Protein AF-0000000085067063 (afdb_homodimer)

Nearest PDB structures (foldseek):
  5cpg-assembly1_B  TM=9.568E-01  e=1.162E-17  Pseudomonas aeruginosa
  1iq6-assembly1_A  TM=9.765E-01  e=2.725E-16  Aeromonas caviae
  3k67-assembly1_A  TM=9.211E-01  e=5.785E-14  Archaeoglobus fulgidus
  4ffu-assembly2_K  TM=8.802E-01  e=1.591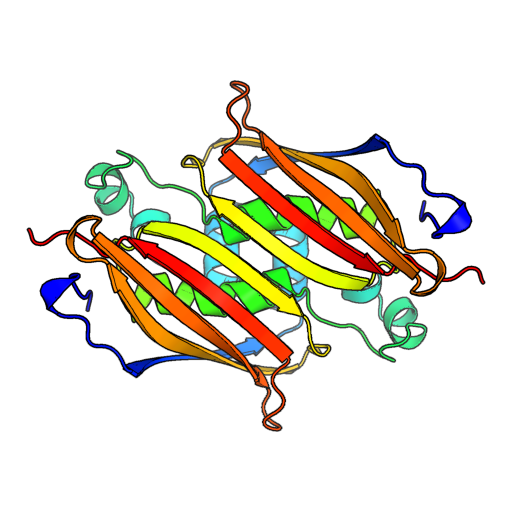E-13  Sinorhizobium meliloti 1021
  4ffu-assembly1_D  TM=8.336E-01  e=1.205E-12  Sinorhizobium meliloti 1021

Structure (mmCIF, N/CA/C/O backbone):
data_AF-0000000085067063-model_v1
#
loop_
_entity.id
_entity.type
_entity.pdbx_description
1 polymer 'MaoC domain protein dehydratase'
#
loop_
_atom_site.group_PDB
_atom_site.id
_atom_site.type_symbol
_atom_site.label_atom_id
_atom_site.label_alt_id
_atom_site.label_comp_id
_atom_site.label_asym_id
_atom_site.label_entity_id
_atom_site.label_seq_id
_atom_site.pdbx_PDB_ins_code
_atom_site.Cartn_x
_atom_site.Cartn_y
_atom_site.Cartn_z
_atom_site.occupancy
_atom_site.B_iso_or_equiv
_atom_site.auth_seq_id
_atom_site.auth_comp_id
_atom_site.auth_asym_id
_atom_site.auth_atom_id
_atom_site.pdbx_PDB_model_num
ATOM 1 N N . MET A 1 1 ? 5.445 -17.828 -14.367 1 82.06 1 MET A N 1
ATOM 2 C CA . MET A 1 1 ? 5.539 -19.062 -13.594 1 82.06 1 MET A CA 1
ATOM 3 C C . MET A 1 1 ? 5.07 -18.859 -12.164 1 82.06 1 MET A C 1
ATOM 5 O O . MET A 1 1 ? 5.277 -17.781 -11.594 1 82.06 1 MET A O 1
ATOM 9 N N . SER A 1 2 ? 4.277 -19.703 -11.633 1 93.56 2 SER A N 1
ATOM 10 C CA . SER A 1 2 ? 3.758 -19.641 -10.273 1 93.56 2 SER A CA 1
ATOM 11 C C . SER A 1 2 ? 4.238 -20.828 -9.445 1 93.56 2 SER A C 1
ATOM 13 O O . SER A 1 2 ? 4.516 -21.891 -9.984 1 93.56 2 SER A O 1
ATOM 15 N N . TYR A 1 3 ? 4.473 -20.609 -8.203 1 97.81 3 TYR A N 1
ATOM 16 C CA . TYR A 1 3 ? 4.941 -21.641 -7.293 1 97.81 3 TYR A CA 1
ATOM 17 C C . TYR A 1 3 ? 3.857 -22.016 -6.289 1 97.81 3 TYR A C 1
ATOM 19 O O . TYR A 1 3 ? 3.307 -21.141 -5.605 1 97.81 3 TYR A O 1
ATOM 27 N N . THR A 1 4 ? 3.555 -23.312 -6.211 1 97.69 4 THR A N 1
ATOM 28 C CA . THR A 1 4 ? 2.766 -23.812 -5.086 1 97.69 4 THR A CA 1
ATOM 29 C C . THR A 1 4 ? 3.617 -23.891 -3.824 1 97.69 4 THR A C 1
ATOM 31 O O . THR A 1 4 ? 4.844 -23.766 -3.887 1 97.69 4 THR A O 1
ATOM 34 N N . ILE A 1 5 ? 2.932 -24.141 -2.75 1 97.75 5 ILE A N 1
ATOM 35 C CA . ILE A 1 5 ? 3.654 -24.109 -1.483 1 97.75 5 ILE A CA 1
ATOM 36 C C . ILE A 1 5 ? 4.707 -25.203 -1.462 1 97.75 5 ILE A C 1
ATOM 38 O O . ILE A 1 5 ? 5.777 -25.047 -0.869 1 97.75 5 ILE A O 1
ATOM 42 N N . GLY A 1 6 ? 4.445 -26.281 -2.133 1 97.44 6 GLY A N 1
ATOM 43 C CA . GLY A 1 6 ? 5.387 -27.391 -2.178 1 97.44 6 GLY A CA 1
ATOM 44 C C . GLY A 1 6 ? 6.609 -27.109 -3.029 1 97.44 6 GLY A C 1
ATOM 45 O O . GLY A 1 6 ? 7.602 -27.828 -2.963 1 97.44 6 GLY A O 1
ATOM 46 N N . GLN A 1 7 ? 6.527 -26.047 -3.809 1 98.12 7 GLN A N 1
ATOM 47 C CA . GLN A 1 7 ? 7.609 -25.719 -4.73 1 98.12 7 GLN A CA 1
ATOM 48 C C . GLN A 1 7 ? 8.438 -24.547 -4.211 1 98.12 7 GLN A C 1
ATOM 50 O O . GLN A 1 7 ? 9.414 -24.141 -4.848 1 98.12 7 GLN A O 1
ATOM 55 N N . ILE A 1 8 ? 8.062 -23.984 -3.125 1 98.31 8 ILE A N 1
ATOM 56 C CA . ILE A 1 8 ? 8.719 -22.812 -2.551 1 98.31 8 ILE A CA 1
ATOM 57 C C . ILE A 1 8 ? 9.703 -23.25 -1.472 1 98.31 8 ILE A C 1
ATOM 59 O O . ILE A 1 8 ? 9.414 -24.141 -0.678 1 98.31 8 ILE A O 1
ATOM 63 N N . ASN A 1 9 ? 10.859 -22.625 -1.43 1 98.62 9 ASN A N 1
ATOM 64 C CA . ASN A 1 9 ? 11.898 -22.938 -0.453 1 98.62 9 ASN A CA 1
ATOM 65 C C . ASN A 1 9 ? 12.289 -21.703 0.364 1 98.62 9 ASN A C 1
ATOM 67 O O . ASN A 1 9 ? 12.328 -20.594 -0.16 1 98.62 9 ASN A O 1
ATOM 71 N N . ILE A 1 10 ? 12.633 -21.984 1.63 1 98.75 10 ILE A N 1
ATOM 72 C CA . ILE A 1 10 ? 13.148 -20.922 2.473 1 98.75 10 ILE A CA 1
ATOM 73 C C . ILE A 1 10 ? 14.391 -20.297 1.825 1 98.75 10 ILE A C 1
ATOM 75 O O . ILE A 1 10 ? 15.258 -21.016 1.323 1 98.75 10 ILE A O 1
ATOM 79 N N . GLY A 1 11 ? 14.477 -19 1.783 1 98.81 11 GLY A N 1
ATOM 80 C CA . GLY A 1 11 ? 15.625 -18.312 1.206 1 98.81 11 GLY A CA 1
ATOM 81 C C . GLY A 1 11 ? 15.445 -18 -0.266 1 98.81 11 GLY A C 1
ATOM 82 O O . GLY A 1 11 ? 16.188 -17.188 -0.823 1 98.81 11 GLY A O 1
ATOM 83 N N . GLN A 1 12 ? 14.5 -18.625 -0.917 1 98.81 12 GLN A N 1
ATOM 84 C CA . GLN A 1 12 ? 14.18 -18.297 -2.301 1 98.81 12 GLN A CA 1
ATOM 85 C C . GLN A 1 12 ? 13.82 -16.828 -2.445 1 98.81 12 GLN A C 1
ATOM 87 O O . GLN A 1 12 ? 13.156 -16.25 -1.577 1 98.81 12 GLN A O 1
ATOM 92 N N . GLN A 1 13 ? 14.305 -16.219 -3.541 1 98.81 13 GLN A N 1
ATOM 93 C CA . GLN A 1 13 ? 14.094 -14.773 -3.68 1 98.81 13 GLN A CA 1
ATOM 94 C C . GLN A 1 13 ? 13.688 -14.414 -5.105 1 98.81 13 GLN A C 1
ATOM 96 O O . GLN A 1 13 ? 13.914 -15.188 -6.035 1 98.81 13 GLN A O 1
ATOM 101 N N . ALA A 1 14 ? 13.047 -13.32 -5.301 1 98.81 14 ALA A N 1
ATOM 102 C CA . ALA A 1 14 ? 12.695 -12.688 -6.57 1 98.81 14 ALA A CA 1
ATOM 103 C C . ALA A 1 14 ? 12.68 -11.164 -6.434 1 98.81 14 ALA A C 1
ATOM 105 O O . ALA A 1 14 ? 12.641 -10.633 -5.324 1 98.81 14 ALA A O 1
ATOM 106 N N . SER A 1 15 ? 12.758 -10.508 -7.574 1 98.75 15 SER A N 1
ATOM 107 C CA . SER A 1 15 ? 12.781 -9.047 -7.516 1 98.75 15 SER A CA 1
ATOM 108 C C . SER A 1 15 ? 12.195 -8.438 -8.781 1 98.75 15 SER A C 1
ATOM 110 O O . SER A 1 15 ? 12.039 -9.125 -9.797 1 98.75 15 SER A O 1
ATOM 112 N N . PHE A 1 16 ? 11.859 -7.234 -8.711 1 98.62 16 PHE A N 1
ATOM 113 C CA . PHE A 1 16 ? 11.336 -6.375 -9.766 1 98.62 16 PHE A CA 1
ATOM 114 C C . PHE A 1 16 ? 11.859 -4.949 -9.609 1 98.62 16 PHE A C 1
ATOM 116 O O . PHE A 1 16 ? 11.938 -4.438 -8.492 1 98.62 16 PHE A O 1
ATOM 123 N N . GLU A 1 17 ? 12.281 -4.375 -10.734 1 98.56 17 GLU A N 1
ATOM 124 C CA . GLU A 1 17 ? 12.883 -3.047 -10.68 1 98.56 17 GLU A CA 1
ATOM 125 C C . GLU A 1 17 ? 12.172 -2.072 -11.602 1 98.56 17 GLU A C 1
ATOM 127 O O . GLU A 1 17 ? 11.797 -2.432 -12.727 1 98.56 17 GLU A O 1
ATOM 132 N N . LYS A 1 18 ? 12.055 -0.84 -11.125 1 98.56 18 LYS A N 1
ATOM 133 C CA . LYS A 1 18 ? 11.375 0.199 -11.891 1 98.56 18 LYS A CA 1
ATOM 134 C C . LYS A 1 18 ? 11.836 1.59 -11.461 1 98.56 18 LYS A C 1
ATOM 136 O O . LYS A 1 18 ? 12.094 1.823 -10.281 1 98.56 18 LYS A O 1
ATOM 141 N N . THR A 1 19 ? 11.969 2.492 -12.445 1 98.88 19 THR A N 1
ATOM 142 C CA . THR A 1 19 ? 12.172 3.9 -12.125 1 98.88 19 THR A CA 1
ATOM 143 C C . THR A 1 19 ? 10.844 4.594 -11.852 1 98.88 19 THR A C 1
ATOM 145 O O . THR A 1 19 ? 9.906 4.488 -12.648 1 98.88 19 THR A O 1
ATOM 148 N N . ILE A 1 20 ? 10.758 5.297 -10.727 1 98.88 20 ILE A N 1
ATOM 149 C CA . ILE A 1 20 ? 9.562 6.039 -10.352 1 98.88 20 ILE A CA 1
ATOM 150 C C . ILE A 1 20 ? 9.539 7.383 -11.086 1 98.88 20 ILE A C 1
ATOM 152 O O . ILE A 1 20 ? 10.422 8.219 -10.883 1 98.88 20 ILE A O 1
ATOM 156 N N . THR A 1 21 ? 8.5 7.562 -11.859 1 98.69 21 THR A N 1
ATOM 157 C CA . THR A 1 21 ? 8.438 8.773 -12.672 1 98.69 21 THR A CA 1
ATOM 158 C C . THR A 1 21 ? 7.367 9.727 -12.141 1 98.69 21 THR A C 1
ATOM 160 O O . THR A 1 21 ? 6.574 9.352 -11.273 1 98.69 21 THR A O 1
ATOM 163 N N . GLU A 1 22 ? 7.402 10.93 -12.734 1 98.19 22 GLU A N 1
ATOM 164 C CA . GLU A 1 22 ? 6.344 11.883 -12.422 1 98.19 22 GLU A CA 1
ATOM 165 C C . GLU A 1 22 ? 4.973 11.344 -12.82 1 98.19 22 GLU A C 1
ATOM 167 O O . GLU A 1 22 ? 3.979 11.586 -12.141 1 98.19 22 GLU A O 1
ATOM 172 N N . THR A 1 23 ? 4.953 10.664 -13.953 1 98.31 23 THR A N 1
ATOM 173 C CA . THR A 1 23 ? 3.707 10.07 -14.422 1 98.31 23 THR A CA 1
ATOM 174 C C . THR A 1 23 ? 3.164 9.078 -13.406 1 98.31 23 THR A C 1
ATOM 176 O O . THR A 1 23 ? 1.963 9.055 -13.125 1 98.31 23 THR A O 1
ATOM 179 N N . ASP A 1 24 ? 4.02 8.258 -12.812 1 98.62 24 ASP A N 1
ATOM 180 C CA . ASP A 1 24 ? 3.594 7.301 -11.797 1 98.62 24 ASP A CA 1
ATOM 181 C C . ASP A 1 24 ? 2.93 8.016 -10.617 1 98.62 24 ASP A C 1
ATOM 183 O O . ASP A 1 24 ? 1.879 7.582 -10.133 1 98.62 24 ASP A O 1
ATOM 187 N N . VAL A 1 25 ? 3.547 9.117 -10.156 1 98.62 25 VAL A N 1
ATOM 188 C CA . VAL A 1 25 ? 3.047 9.883 -9.016 1 98.62 25 VAL A CA 1
ATOM 189 C C . VAL A 1 25 ? 1.677 10.469 -9.352 1 98.62 25 VAL A C 1
ATOM 191 O O . VAL A 1 25 ? 0.735 10.352 -8.562 1 98.62 25 VAL A O 1
ATOM 194 N N . GLN A 1 26 ? 1.562 11.023 -10.523 1 98 26 GLN A N 1
ATOM 195 C CA . GLN A 1 26 ? 0.302 11.641 -10.93 1 98 26 GLN A CA 1
ATOM 196 C C . GLN A 1 26 ? -0.802 10.594 -11.07 1 98 26 GLN A C 1
ATOM 198 O O . GLN A 1 26 ? -1.935 10.82 -10.641 1 98 26 GLN A O 1
ATOM 203 N N . LEU A 1 27 ? -0.464 9.508 -11.719 1 98.31 27 LEU A N 1
ATOM 204 C CA . LEU A 1 27 ? -1.448 8.438 -11.883 1 98.31 27 LEU A CA 1
ATOM 205 C C . LEU A 1 27 ? -1.905 7.918 -10.523 1 98.31 27 LEU A C 1
ATOM 207 O O . LEU A 1 27 ? -3.094 7.656 -10.32 1 98.31 27 LEU A O 1
ATOM 211 N N . PHE A 1 28 ? -0.978 7.793 -9.555 1 98.56 28 PHE A N 1
ATOM 212 C CA . PHE A 1 28 ? -1.343 7.285 -8.242 1 98.56 28 PHE A CA 1
ATOM 213 C C . PHE A 1 28 ? -2.238 8.281 -7.508 1 98.56 28 PHE A C 1
ATOM 215 O O . PHE A 1 28 ? -3.139 7.879 -6.766 1 98.56 28 PHE A O 1
ATOM 222 N N . CYS A 1 29 ? -2 9.547 -7.723 1 97.88 29 CYS A N 1
ATOM 223 C CA . CYS A 1 29 ? -2.908 10.555 -7.184 1 97.88 29 CYS A CA 1
ATOM 224 C C . CYS A 1 29 ? -4.34 10.297 -7.637 1 97.88 29 CYS A C 1
ATOM 226 O O . CYS A 1 29 ? -5.273 10.359 -6.836 1 97.88 29 CYS A O 1
ATOM 228 N N . GLY A 1 30 ? -4.43 9.992 -8.898 1 96.69 30 GLY A N 1
ATOM 229 C CA . GLY A 1 30 ? -5.746 9.711 -9.445 1 96.69 30 GLY A CA 1
ATOM 230 C C . GLY A 1 30 ? -6.367 8.445 -8.875 1 96.69 30 GLY A C 1
ATOM 231 O O . GLY A 1 30 ? -7.566 8.414 -8.586 1 96.69 30 GLY A O 1
ATOM 232 N N . VAL A 1 31 ? -5.641 7.457 -8.68 1 97.56 31 VAL A N 1
ATOM 233 C CA . VAL A 1 31 ? -6.086 6.148 -8.219 1 97.56 31 VAL A CA 1
ATOM 234 C C . VAL A 1 31 ? -6.457 6.219 -6.734 1 97.56 31 VAL A C 1
ATOM 236 O O . VAL A 1 31 ? -7.492 5.691 -6.32 1 97.56 31 VAL A O 1
ATOM 239 N N . SER A 1 32 ? -5.703 6.906 -5.93 1 97.56 32 SER A N 1
ATOM 240 C CA . SER A 1 32 ? -5.805 6.824 -4.477 1 97.56 32 SER A CA 1
ATOM 241 C C . SER A 1 32 ? -6.578 8.008 -3.908 1 97.56 32 SER A C 1
ATOM 243 O O . SER A 1 32 ? -7.145 7.922 -2.816 1 97.56 32 SER A O 1
ATOM 245 N N . GLY A 1 33 ? -6.469 9.188 -4.625 1 96.81 33 GLY A N 1
ATOM 246 C CA . GLY A 1 33 ? -6.969 10.43 -4.066 1 96.81 33 GLY A CA 1
ATOM 247 C C . GLY A 1 33 ? -5.953 11.133 -3.184 1 96.81 33 GLY A C 1
ATOM 248 O O . GLY A 1 33 ? -6.234 12.203 -2.641 1 96.81 33 GLY A O 1
ATOM 249 N N . ASP A 1 34 ? -4.805 10.586 -2.975 1 97 34 ASP A N 1
ATOM 250 C CA . ASP A 1 34 ? -3.752 11.203 -2.178 1 97 34 ASP A CA 1
ATOM 251 C C . ASP A 1 34 ? -2.994 12.25 -2.99 1 97 34 ASP A C 1
ATOM 253 O O . ASP A 1 34 ? -2.02 11.93 -3.674 1 97 34 ASP A O 1
ATOM 257 N N . ILE A 1 35 ? -3.385 13.438 -2.836 1 97.12 35 ILE A N 1
ATOM 258 C CA . ILE A 1 35 ? -2.74 14.539 -3.547 1 97.12 35 ILE A CA 1
ATOM 259 C C . ILE A 1 35 ? -2 15.43 -2.555 1 97.12 35 ILE A C 1
ATOM 261 O O . ILE A 1 35 ? -2.006 16.656 -2.691 1 97.12 35 ILE A O 1
ATOM 265 N N . ASN A 1 36 ? -1.502 14.867 -1.459 1 96.06 36 ASN A N 1
ATOM 266 C CA . ASN A 1 36 ? -0.662 15.609 -0.525 1 96.06 36 ASN A CA 1
ATOM 267 C C . ASN A 1 36 ? 0.355 16.484 -1.257 1 96.06 36 ASN A C 1
ATOM 269 O O . ASN A 1 36 ? 1.092 15.992 -2.115 1 96.06 36 ASN A O 1
ATOM 273 N N . PRO A 1 37 ? 0.436 17.719 -0.972 1 95.88 37 PRO A N 1
ATOM 274 C CA . PRO A 1 37 ? 1.306 18.656 -1.697 1 95.88 37 PRO A CA 1
ATOM 275 C C . PRO A 1 37 ? 2.754 18.172 -1.767 1 95.88 37 PRO A C 1
ATOM 277 O O . PRO A 1 37 ? 3.459 18.469 -2.734 1 95.88 37 PRO A O 1
ATOM 280 N N . VAL A 1 38 ? 3.186 17.391 -0.853 1 95.38 38 VAL A N 1
ATOM 281 C CA . VAL A 1 38 ? 4.566 16.922 -0.836 1 95.38 38 VAL A CA 1
ATOM 282 C C . VAL A 1 38 ? 4.82 16.016 -2.033 1 95.38 38 VAL A C 1
ATOM 284 O O . VAL A 1 38 ? 5.965 15.82 -2.443 1 95.38 38 VAL A O 1
ATOM 287 N N . HIS A 1 39 ? 3.752 15.484 -2.605 1 97.81 39 HIS A N 1
ATOM 288 C CA . HIS A 1 39 ? 3.887 14.586 -3.752 1 97.81 39 HIS A CA 1
ATOM 289 C C . HIS A 1 39 ? 3.73 15.352 -5.062 1 97.81 39 HIS A C 1
ATOM 291 O O . HIS A 1 39 ? 4.246 14.922 -6.098 1 97.81 39 HIS A O 1
ATOM 297 N N . VAL A 1 40 ? 3.066 16.516 -5.066 1 97.25 40 VAL A N 1
ATOM 298 C CA . VAL A 1 40 ? 2.607 17 -6.363 1 97.25 40 VAL A CA 1
ATOM 299 C C . VAL A 1 40 ? 3.016 18.469 -6.547 1 97.25 40 VAL A C 1
ATOM 301 O O . VAL A 1 40 ? 3.004 18.984 -7.668 1 97.25 40 VAL A O 1
ATOM 304 N N . SER A 1 41 ? 3.338 19.172 -5.492 1 97.25 41 SER A N 1
ATOM 305 C CA . SER A 1 41 ? 3.699 20.594 -5.562 1 97.25 41 SER A CA 1
ATOM 306 C C . SER A 1 41 ? 5.211 20.781 -5.457 1 97.25 41 SER A C 1
ATOM 308 O O . SER A 1 41 ? 5.812 20.438 -4.438 1 97.25 41 SER A O 1
ATOM 310 N N . GLU A 1 42 ? 5.781 21.391 -6.488 1 97.06 42 GLU A N 1
ATOM 311 C CA . GLU A 1 42 ? 7.215 21.672 -6.457 1 97.06 42 GLU A CA 1
ATOM 312 C C . GLU A 1 42 ? 7.574 22.578 -5.281 1 97.06 42 GLU A C 1
ATOM 314 O O . GLU A 1 42 ? 8.57 22.344 -4.594 1 97.06 42 GLU A O 1
ATOM 319 N N . LEU A 1 43 ? 6.797 23.547 -5.094 1 97 43 LEU A N 1
ATOM 320 C CA . LEU A 1 43 ? 7.051 24.484 -4.012 1 97 43 LEU A CA 1
ATOM 321 C C . LEU A 1 43 ? 6.918 23.812 -2.652 1 97 43 LEU A C 1
ATOM 323 O O . LEU A 1 43 ? 7.789 23.969 -1.792 1 97 43 LEU A O 1
ATOM 327 N N . ALA A 1 44 ? 5.914 23.031 -2.447 1 95.25 44 ALA A N 1
ATOM 328 C CA . ALA A 1 44 ? 5.719 22.328 -1.182 1 95.25 44 ALA A CA 1
ATOM 329 C C . ALA A 1 44 ? 6.844 21.328 -0.934 1 95.25 44 ALA A C 1
ATOM 331 O O . ALA A 1 44 ? 7.316 21.188 0.196 1 95.25 44 ALA A O 1
ATOM 332 N N . GLY A 1 45 ? 7.203 20.656 -1.963 1 95.56 45 GLY A N 1
ATOM 333 C CA . GLY A 1 45 ? 8.328 19.734 -1.849 1 95.56 45 GLY A CA 1
ATOM 334 C C . GLY A 1 45 ? 9.602 20.406 -1.389 1 95.56 45 GLY A C 1
ATOM 335 O O . GLY A 1 45 ? 10.242 19.953 -0.434 1 95.56 45 GLY A O 1
ATOM 336 N N . LYS A 1 46 ? 9.875 21.484 -2.053 1 96.75 46 LYS A N 1
ATOM 337 C CA . LYS A 1 46 ? 11.094 22.219 -1.732 1 96.75 46 LYS A CA 1
ATOM 338 C C . LYS A 1 46 ? 11.078 22.703 -0.284 1 96.75 46 LYS A C 1
ATOM 340 O O . LYS A 1 46 ? 12.117 22.719 0.378 1 96.75 46 LYS A O 1
ATOM 345 N N . GLU A 1 47 ? 10 23 0.175 1 94.69 47 GLU A N 1
ATOM 346 C CA . GLU A 1 47 ? 9.867 23.562 1.513 1 94.69 47 GLU A CA 1
ATOM 347 C C . GLU A 1 47 ? 9.758 22.469 2.57 1 94.69 47 GLU A C 1
ATOM 349 O O . GLU A 1 47 ? 9.883 22.75 3.766 1 94.69 47 GLU A O 1
ATOM 354 N N . SER A 1 48 ? 9.531 21.297 2.098 1 93.69 48 SER A N 1
ATOM 355 C CA . SER A 1 48 ? 9.383 20.172 3.023 1 93.69 48 SER A CA 1
ATOM 356 C C . SER A 1 48 ? 10.734 19.734 3.572 1 93.69 48 SER A C 1
ATOM 358 O O . SER A 1 48 ? 11.781 20.188 3.111 1 93.69 48 SER A O 1
ATOM 360 N N . VAL A 1 49 ? 10.695 18.844 4.523 1 92.81 49 VAL A N 1
ATOM 361 C CA . VAL A 1 49 ? 11.898 18.281 5.133 1 92.81 49 VAL A CA 1
ATOM 362 C C . VAL A 1 49 ? 12.672 17.469 4.098 1 92.81 49 VAL A C 1
ATOM 364 O O . VAL A 1 49 ? 13.852 17.188 4.281 1 92.81 49 VAL A O 1
ATOM 367 N N . PHE A 1 50 ? 12.078 17.141 2.99 1 96.25 50 PHE A N 1
ATOM 368 C CA . PHE A 1 50 ? 12.711 16.297 1.982 1 96.25 50 PHE A CA 1
ATOM 369 C C . PHE A 1 50 ? 13.461 17.141 0.96 1 96.25 50 PHE A C 1
ATOM 371 O O . PHE A 1 50 ? 14.297 16.609 0.212 1 96.25 50 PHE A O 1
ATOM 378 N N . GLY A 1 51 ? 13.094 18.391 0.822 1 97.56 51 GLY A N 1
ATOM 379 C CA . GLY A 1 51 ? 13.789 19.312 -0.067 1 97.56 51 GLY A CA 1
ATOM 380 C C . GLY A 1 51 ? 13.383 19.156 -1.52 1 97.56 51 GLY A C 1
ATOM 381 O O . GLY A 1 51 ? 13.938 19.812 -2.4 1 97.56 51 GLY A O 1
ATOM 382 N N . ALA A 1 52 ? 12.5 18.25 -1.827 1 97.81 52 ALA A N 1
ATOM 383 C CA . ALA A 1 52 ? 11.938 18 -3.15 1 97.81 52 ALA A CA 1
ATOM 384 C C . ALA A 1 52 ? 10.688 17.125 -3.057 1 97.81 52 ALA A C 1
ATOM 386 O O . ALA A 1 52 ? 10.375 16.594 -1.989 1 97.81 52 ALA A O 1
ATOM 387 N N . ARG A 1 53 ? 9.93 17.062 -4.168 1 97.81 53 ARG A N 1
ATOM 388 C CA . ARG A 1 53 ? 8.789 16.172 -4.199 1 97.81 53 ARG A CA 1
ATOM 389 C C . ARG A 1 53 ? 9.227 14.719 -3.992 1 97.81 53 ARG A C 1
ATOM 391 O O . ARG A 1 53 ? 10.266 14.297 -4.508 1 97.81 53 ARG A O 1
ATOM 398 N N . VAL A 1 54 ? 8.383 14 -3.279 1 98.44 54 VAL A N 1
ATOM 399 C CA . VAL A 1 54 ? 8.672 12.586 -3.023 1 98.44 54 VAL A CA 1
ATOM 400 C C . VAL A 1 54 ? 7.504 11.727 -3.496 1 98.44 54 VAL A C 1
ATOM 402 O O . VAL A 1 54 ? 6.371 12.203 -3.586 1 98.44 54 VAL A O 1
ATOM 405 N N . ALA A 1 55 ? 7.801 10.516 -3.873 1 98.69 55 ALA A N 1
ATOM 406 C CA . ALA A 1 55 ? 6.777 9.555 -4.273 1 98.69 55 ALA A CA 1
ATOM 407 C C . ALA A 1 55 ? 6.02 9.023 -3.061 1 98.69 55 ALA A C 1
ATOM 409 O O . ALA A 1 55 ? 6.551 9.008 -1.947 1 98.69 55 ALA A O 1
ATOM 410 N N . HIS A 1 56 ? 4.805 8.625 -3.326 1 98.56 56 HIS A N 1
ATOM 411 C CA . HIS A 1 56 ? 4.02 7.992 -2.271 1 98.56 56 HIS A CA 1
ATOM 412 C C . HIS A 1 56 ? 4.648 6.676 -1.829 1 98.56 56 HIS A C 1
ATOM 414 O O . HIS A 1 56 ? 4.996 5.836 -2.664 1 98.56 56 HIS A O 1
ATOM 420 N N . GLY A 1 57 ? 4.684 6.434 -0.482 1 98.44 57 GLY A N 1
ATOM 421 C CA . GLY A 1 57 ? 5.152 5.152 0.024 1 98.44 57 GLY A CA 1
ATOM 422 C C . GLY A 1 57 ? 4.324 3.979 -0.46 1 98.44 57 GLY A C 1
ATOM 423 O O . GLY A 1 57 ? 4.871 2.938 -0.83 1 98.44 57 GLY A O 1
ATOM 424 N N . ILE A 1 58 ? 3.035 4.098 -0.46 1 98.69 58 ILE A N 1
ATOM 425 C CA . ILE A 1 58 ? 2.125 3.033 -0.869 1 98.69 58 ILE A CA 1
ATOM 426 C C . ILE A 1 58 ? 2.295 2.754 -2.361 1 98.69 58 ILE A C 1
ATOM 428 O O . ILE A 1 58 ? 2.256 1.599 -2.791 1 98.69 58 ILE A O 1
ATOM 432 N N . LEU A 1 59 ? 2.49 3.846 -3.193 1 98.44 59 LEU A N 1
ATOM 433 C CA . LEU A 1 59 ? 2.834 3.66 -4.598 1 98.44 59 LEU A CA 1
ATOM 434 C C . LEU A 1 59 ? 4.051 2.754 -4.746 1 98.44 59 LEU A C 1
ATOM 436 O O . LEU A 1 59 ? 3.998 1.751 -5.465 1 98.44 59 LEU A O 1
ATOM 440 N N . VAL A 1 60 ? 5.129 3.066 -4.051 1 98.81 60 VAL A N 1
ATOM 441 C CA . VAL A 1 60 ? 6.383 2.324 -4.137 1 98.81 60 VAL A CA 1
ATOM 442 C C . VAL A 1 60 ? 6.172 0.896 -3.637 1 98.81 60 VAL A C 1
ATOM 444 O O . VAL A 1 60 ? 6.723 -0.053 -4.203 1 98.81 60 VAL A O 1
ATOM 447 N N . SER A 1 61 ? 5.359 0.73 -2.611 1 98.69 61 SER A N 1
ATOM 448 C CA . SER A 1 61 ? 5.062 -0.595 -2.076 1 98.69 61 SER A CA 1
ATOM 449 C C . SER A 1 61 ? 4.332 -1.454 -3.102 1 98.69 61 SER A C 1
ATOM 451 O O . SER A 1 61 ? 4.344 -2.684 -3.012 1 98.69 61 SER A O 1
ATOM 453 N N . GLY A 1 62 ? 3.701 -0.841 -4.07 1 98.69 62 GLY A N 1
ATOM 454 C CA . GLY A 1 62 ? 3.064 -1.569 -5.156 1 98.69 62 GLY A CA 1
ATOM 455 C C . GLY A 1 62 ? 4.031 -2.439 -5.938 1 98.69 62 GLY A C 1
ATOM 456 O O . GLY A 1 62 ? 3.637 -3.461 -6.504 1 98.69 62 GLY A O 1
ATOM 457 N N . LEU A 1 63 ? 5.297 -2.059 -5.992 1 98.81 63 LEU A N 1
ATOM 458 C CA . LEU A 1 63 ? 6.297 -2.859 -6.688 1 98.81 63 LEU A CA 1
ATOM 459 C C . LEU A 1 63 ? 6.453 -4.227 -6.031 1 98.81 63 LEU A C 1
ATOM 461 O O . LEU A 1 63 ? 6.688 -5.227 -6.711 1 98.81 63 LEU A O 1
ATOM 465 N N . THR A 1 64 ? 6.352 -4.266 -4.734 1 98.75 64 THR A N 1
ATOM 466 C CA . THR A 1 64 ? 6.398 -5.527 -4.004 1 98.75 64 THR A CA 1
ATOM 467 C C . THR A 1 64 ? 5.223 -6.418 -4.391 1 98.75 64 THR A C 1
ATOM 469 O O . THR A 1 64 ? 5.395 -7.621 -4.609 1 98.75 64 THR A O 1
ATOM 472 N N . SER A 1 65 ? 4.047 -5.805 -4.461 1 97.94 65 SER A N 1
ATOM 473 C CA . SER A 1 65 ? 2.875 -6.57 -4.875 1 97.94 65 SER A CA 1
ATOM 474 C C . SER A 1 65 ? 3.086 -7.203 -6.246 1 97.94 65 SER A C 1
ATOM 476 O O . SER A 1 65 ? 2.613 -8.312 -6.504 1 97.94 65 SER A O 1
ATOM 478 N N . ALA A 1 66 ? 3.781 -6.5 -7.152 1 98.06 66 ALA A N 1
ATOM 479 C CA . ALA A 1 66 ? 4.098 -7.039 -8.477 1 98.06 66 ALA A CA 1
ATOM 480 C C . ALA A 1 66 ? 4.953 -8.297 -8.359 1 98.06 66 ALA A C 1
ATOM 482 O O . ALA A 1 66 ? 4.711 -9.289 -9.055 1 98.06 66 ALA A O 1
ATOM 483 N N . VAL A 1 67 ? 5.969 -8.258 -7.504 1 98.69 67 VAL A N 1
ATOM 484 C CA . VAL A 1 67 ? 6.836 -9.422 -7.332 1 98.69 67 VAL A CA 1
ATOM 485 C C . VAL A 1 67 ? 6.027 -10.602 -6.801 1 98.69 67 VAL A C 1
ATOM 487 O O . VAL A 1 67 ? 6.121 -11.711 -7.324 1 98.69 67 VAL A O 1
ATOM 490 N N . LEU A 1 68 ? 5.195 -10.352 -5.812 1 98.44 68 LEU A N 1
ATOM 491 C CA . LEU A 1 68 ? 4.398 -11.398 -5.188 1 98.44 68 LEU A CA 1
ATOM 492 C C . LEU A 1 68 ? 3.422 -12.008 -6.188 1 98.44 68 LEU A C 1
ATOM 494 O O . LEU A 1 68 ? 3.289 -13.234 -6.266 1 98.44 68 LEU A O 1
ATOM 498 N N . GLY A 1 69 ? 2.807 -11.164 -6.93 1 96.38 69 GLY A N 1
ATOM 499 C CA . GLY A 1 69 ? 1.738 -11.594 -7.816 1 96.38 69 GLY A CA 1
ATOM 500 C C . GLY A 1 69 ? 2.246 -12.172 -9.125 1 96.38 69 GLY A C 1
ATOM 501 O O . GLY A 1 69 ? 1.534 -12.914 -9.797 1 96.38 69 GLY A O 1
ATOM 502 N N . MET A 1 70 ? 3.553 -11.797 -9.461 1 96.75 70 MET A N 1
ATOM 503 C CA . MET A 1 70 ? 3.975 -12.156 -10.812 1 96.75 70 MET A CA 1
ATOM 504 C C . MET A 1 70 ? 5.188 -13.086 -10.773 1 96.75 70 MET A C 1
ATOM 506 O O . MET A 1 70 ? 5.484 -13.766 -11.758 1 96.75 70 MET A O 1
ATOM 510 N N . GLN A 1 71 ? 5.887 -13.156 -9.672 1 97.69 71 GLN A N 1
ATOM 511 C CA . GLN A 1 71 ? 7.16 -13.867 -9.703 1 97.69 71 GLN A CA 1
ATOM 512 C C . GLN A 1 71 ? 7.246 -14.898 -8.578 1 97.69 71 GLN A C 1
ATOM 514 O O . GLN A 1 71 ? 7.566 -16.062 -8.812 1 97.69 71 GLN A O 1
ATOM 519 N N . LEU A 1 72 ? 7.023 -14.484 -7.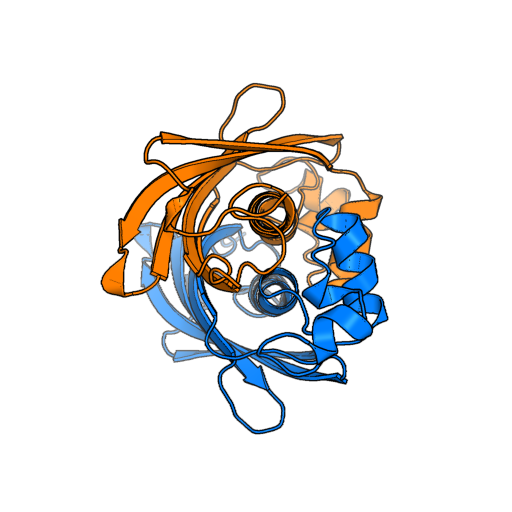395 1 98.38 72 LEU A N 1
ATOM 520 C CA . LEU A 1 72 ? 7.188 -15.336 -6.223 1 98.38 72 LEU A CA 1
ATOM 521 C C . LEU A 1 72 ? 6.211 -14.945 -5.121 1 98.38 72 LEU A C 1
ATOM 523 O O . LEU A 1 72 ? 6.395 -13.914 -4.465 1 98.38 72 LEU A O 1
ATOM 527 N N . PRO A 1 73 ? 5.113 -15.742 -4.949 1 98.12 73 PRO A N 1
ATOM 528 C CA . PRO A 1 73 ? 4.871 -17.062 -5.543 1 98.12 73 PRO A CA 1
ATOM 529 C C . PRO A 1 73 ? 4.41 -16.969 -7 1 98.12 73 PRO A C 1
ATOM 531 O O . PRO A 1 73 ? 4.539 -17.938 -7.746 1 98.12 73 PRO A O 1
ATOM 534 N N . GLY A 1 74 ? 3.789 -15.812 -7.383 1 97.31 74 GLY A N 1
ATOM 535 C CA . GLY A 1 74 ? 3.373 -15.672 -8.766 1 97.31 74 GLY A CA 1
ATOM 536 C C . GLY A 1 74 ? 1.866 -15.656 -8.945 1 97.31 74 GLY A C 1
ATOM 537 O O . GLY A 1 74 ? 1.125 -15.539 -7.965 1 97.31 74 GLY A O 1
ATOM 538 N N . PRO A 1 75 ? 1.414 -15.727 -10.258 1 95.31 75 PRO A N 1
ATOM 539 C CA . PRO A 1 75 ? -0.02 -15.641 -10.547 1 95.31 75 PRO A CA 1
ATOM 540 C C . PRO A 1 75 ? -0.849 -16.594 -9.695 1 95.31 75 PRO A C 1
ATOM 542 O O . PRO A 1 75 ? -0.465 -17.75 -9.508 1 95.31 75 PRO A O 1
ATOM 545 N N . GLY A 1 76 ? -1.954 -16.047 -9.141 1 93.75 76 GLY A N 1
ATOM 546 C CA . GLY A 1 76 ? -2.814 -16.844 -8.281 1 93.75 76 GLY A CA 1
ATOM 547 C C . GLY A 1 76 ? -2.557 -16.609 -6.805 1 93.75 76 GLY A C 1
ATOM 548 O O . GLY A 1 76 ? -3.312 -17.094 -5.953 1 93.75 76 GLY A O 1
ATOM 549 N N . THR A 1 77 ? -1.55 -15.891 -6.523 1 96.56 77 THR A N 1
ATOM 550 C CA . THR A 1 77 ? -1.205 -15.586 -5.137 1 96.56 77 THR A CA 1
ATOM 551 C C . THR A 1 77 ? -2.279 -14.719 -4.492 1 96.56 77 THR A C 1
ATOM 553 O O . THR A 1 77 ? -2.744 -13.75 -5.098 1 96.56 77 THR A O 1
ATOM 556 N N . ILE A 1 78 ? -2.631 -15.094 -3.295 1 96.06 78 ILE A N 1
ATOM 557 C CA . ILE A 1 78 ? -3.549 -14.289 -2.498 1 96.06 78 ILE A CA 1
ATOM 558 C C . ILE A 1 78 ? -2.773 -13.547 -1.41 1 96.06 78 ILE A C 1
ATOM 560 O O . ILE A 1 78 ? -2.047 -14.164 -0.628 1 96.06 78 ILE A O 1
ATOM 564 N N . TYR A 1 79 ? -2.912 -12.305 -1.494 1 97.69 79 TYR A N 1
ATOM 565 C CA . TYR A 1 79 ? -2.271 -11.414 -0.529 1 97.69 79 TYR A CA 1
ATOM 566 C C . TYR A 1 79 ? -3.072 -11.352 0.766 1 97.69 79 TYR A C 1
ATOM 568 O O . TYR A 1 79 ? -4.215 -10.883 0.773 1 97.69 79 TYR A O 1
ATOM 576 N N . LEU A 1 80 ? -2.49 -11.766 1.945 1 98.56 80 LEU A N 1
ATOM 577 C CA . LEU A 1 80 ? -3.213 -11.812 3.213 1 98.56 80 LEU A CA 1
ATOM 578 C C . LEU A 1 80 ? -2.871 -10.602 4.074 1 98.56 80 LEU A C 1
ATOM 580 O O . LEU A 1 80 ? -3.715 -10.117 4.832 1 98.56 80 LEU A O 1
ATOM 584 N N . GLY A 1 81 ? -1.646 -10.172 3.977 1 98.81 81 GLY A N 1
ATOM 585 C CA . GLY A 1 81 ? -1.24 -9.031 4.789 1 98.81 81 GLY A CA 1
ATOM 586 C C . GLY A 1 81 ? 0.121 -8.484 4.406 1 98.81 81 GLY A C 1
ATOM 587 O O . GLY A 1 81 ? 0.904 -9.156 3.736 1 98.81 81 GLY A O 1
ATOM 588 N N . GLN A 1 82 ? 0.419 -7.262 4.898 1 98.88 82 GLN A N 1
ATOM 589 C CA . GLN A 1 82 ? 1.679 -6.578 4.633 1 98.88 82 GLN A CA 1
ATOM 590 C C . GLN A 1 82 ? 2.033 -5.621 5.766 1 98.88 82 GLN A C 1
ATOM 592 O O . GLN A 1 82 ? 1.225 -4.766 6.141 1 98.88 82 GLN A O 1
ATOM 597 N N . GLU A 1 83 ? 3.195 -5.809 6.277 1 98.88 83 GLU A N 1
ATOM 598 C CA . GLU A 1 83 ? 3.818 -4.809 7.141 1 98.88 83 GLU A CA 1
ATOM 599 C C . GLU A 1 83 ? 4.809 -3.947 6.359 1 98.88 83 GLU A C 1
ATOM 601 O O . GLU A 1 83 ? 5.672 -4.473 5.656 1 98.88 83 GLU A O 1
ATOM 606 N N . LEU A 1 84 ? 4.621 -2.684 6.496 1 98.88 84 LEU A N 1
ATOM 607 C CA . LEU A 1 84 ? 5.504 -1.746 5.809 1 98.88 84 LEU A CA 1
ATOM 608 C C . LEU A 1 84 ? 6.133 -0.77 6.797 1 98.88 84 LEU A C 1
ATOM 610 O O . LEU A 1 84 ? 5.438 -0.172 7.617 1 98.88 84 LEU A O 1
ATOM 614 N N . ARG A 1 85 ? 7.391 -0.646 6.762 1 98.88 85 ARG A N 1
ATOM 615 C CA . ARG A 1 85 ? 8.133 0.434 7.402 1 98.88 85 ARG A CA 1
ATOM 616 C C . ARG A 1 85 ? 8.797 1.335 6.367 1 98.88 85 ARG A C 1
ATOM 618 O O . ARG A 1 85 ? 9.656 0.886 5.605 1 98.88 85 ARG A O 1
ATOM 625 N N . PHE A 1 86 ? 8.406 2.58 6.355 1 98.81 86 PHE A N 1
ATOM 626 C CA . PHE A 1 86 ? 8.961 3.555 5.422 1 98.81 86 PHE A CA 1
ATOM 627 C C . PHE A 1 86 ? 10.211 4.207 6.004 1 98.81 86 PHE A C 1
ATOM 629 O O . PHE A 1 86 ? 10.117 5.055 6.891 1 98.81 86 PHE A O 1
ATOM 636 N N . LYS A 1 87 ? 11.359 3.926 5.395 1 98.75 87 LYS A N 1
ATOM 637 C CA . LYS A 1 87 ? 12.633 4.191 6.055 1 98.75 87 LYS A CA 1
ATOM 638 C C . LYS A 1 87 ? 13.289 5.449 5.488 1 98.75 87 LYS A C 1
ATOM 640 O O . LYS A 1 87 ? 14.062 6.121 6.18 1 98.75 87 LYS A O 1
ATOM 645 N N . ALA A 1 88 ? 13.086 5.707 4.27 1 98.69 88 ALA A N 1
ATOM 646 C CA . ALA A 1 88 ? 13.695 6.844 3.576 1 98.69 88 ALA A CA 1
ATOM 647 C C . ALA A 1 88 ? 12.812 7.312 2.422 1 98.69 88 ALA A C 1
ATOM 649 O O . ALA A 1 88 ? 12.008 6.543 1.894 1 98.69 88 ALA A O 1
ATOM 650 N N . PRO A 1 89 ? 12.938 8.562 2.045 1 98.56 89 PRO A N 1
ATOM 651 C CA . PRO A 1 89 ? 12.117 9.055 0.936 1 98.56 89 PRO A CA 1
ATOM 652 C C . PRO A 1 89 ? 12.523 8.445 -0.408 1 98.56 89 PRO A C 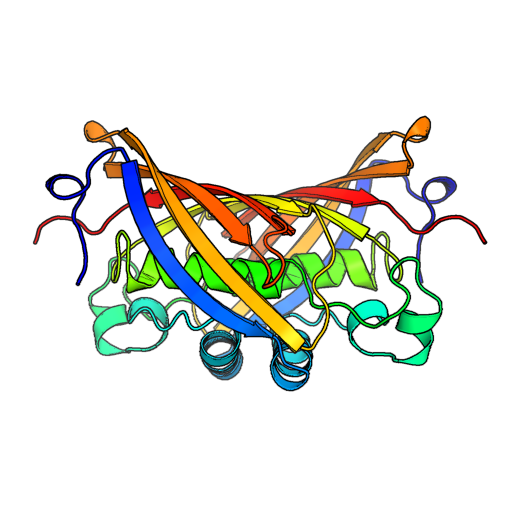1
ATOM 654 O O . PRO A 1 89 ? 13.664 8.016 -0.577 1 98.56 89 PRO A O 1
ATOM 657 N N . VAL A 1 90 ? 11.586 8.352 -1.27 1 98.88 90 VAL A N 1
ATOM 658 C CA . VAL A 1 90 ? 11.82 8.031 -2.674 1 98.88 90 VAL A CA 1
ATOM 659 C C . VAL A 1 90 ? 11.547 9.258 -3.541 1 98.88 90 VAL A C 1
ATOM 661 O O . VAL A 1 90 ? 10.445 9.812 -3.514 1 98.88 90 VAL A O 1
ATOM 664 N N . TYR A 1 91 ? 12.508 9.695 -4.27 1 98.81 91 TYR A N 1
ATOM 665 C CA . TYR A 1 91 ? 12.367 10.867 -5.121 1 98.81 91 TYR A CA 1
ATOM 666 C C . TYR A 1 91 ? 11.977 10.477 -6.539 1 98.81 91 TYR A C 1
ATOM 668 O O . TYR A 1 91 ? 12.273 9.359 -6.98 1 98.81 91 TYR A O 1
ATOM 676 N N . ILE A 1 92 ? 11.266 11.406 -7.172 1 98.62 92 ILE A N 1
ATOM 677 C CA . ILE A 1 92 ? 10.961 11.203 -8.586 1 98.62 92 ILE A CA 1
ATOM 678 C C . ILE A 1 92 ? 12.266 11.016 -9.367 1 98.62 92 ILE A C 1
ATOM 680 O O . ILE A 1 92 ? 13.195 11.812 -9.234 1 98.62 92 ILE A O 1
ATOM 684 N N . GLY A 1 93 ? 12.336 9.922 -10.086 1 98.75 93 GLY A N 1
ATOM 685 C CA . GLY A 1 93 ? 13.547 9.602 -10.828 1 98.75 93 GLY A CA 1
ATOM 686 C C . GLY A 1 93 ? 14.352 8.484 -10.195 1 98.75 93 GLY A C 1
ATOM 687 O O . GLY A 1 93 ? 15.242 7.91 -10.828 1 98.75 93 GLY A O 1
ATOM 688 N N . ASP A 1 94 ? 14.086 8.148 -8.977 1 98.88 94 ASP A N 1
ATOM 689 C CA . ASP A 1 94 ? 14.773 7.031 -8.328 1 98.88 94 ASP A CA 1
ATOM 690 C C . ASP A 1 94 ? 14.43 5.707 -9.008 1 98.88 94 ASP A C 1
ATOM 692 O O . ASP A 1 94 ? 13.273 5.484 -9.391 1 98.88 94 ASP A O 1
ATOM 696 N N . THR A 1 95 ? 15.383 4.871 -9.156 1 98.94 95 THR A N 1
ATOM 697 C CA . THR A 1 95 ? 15.141 3.482 -9.531 1 98.94 95 THR A CA 1
ATOM 698 C C . THR A 1 95 ? 15.062 2.594 -8.289 1 98.94 95 THR A C 1
ATOM 700 O O . THR A 1 95 ? 15.992 2.572 -7.48 1 98.94 95 THR A O 1
ATOM 703 N N . ILE A 1 96 ? 13.961 1.897 -8.188 1 98.94 96 ILE A N 1
ATOM 704 C CA . ILE A 1 96 ? 13.703 1.092 -7 1 98.94 96 ILE A CA 1
ATOM 705 C C . ILE A 1 96 ? 13.688 -0.388 -7.371 1 98.94 96 ILE A C 1
ATOM 707 O O . ILE A 1 96 ? 13.023 -0.783 -8.336 1 98.94 96 ILE A O 1
ATOM 711 N N . ARG A 1 97 ? 14.406 -1.157 -6.648 1 98.94 97 ARG A N 1
ATOM 712 C CA . ARG A 1 97 ? 14.336 -2.611 -6.738 1 98.94 97 ARG A CA 1
ATOM 713 C C . ARG A 1 97 ? 13.586 -3.197 -5.551 1 98.94 97 ARG A C 1
ATOM 715 O O . ARG A 1 97 ? 14.039 -3.102 -4.41 1 98.94 97 ARG A O 1
ATOM 722 N N . ALA A 1 98 ? 12.484 -3.783 -5.816 1 98.94 98 ALA A N 1
ATOM 723 C CA . ALA A 1 98 ? 11.719 -4.5 -4.797 1 98.94 98 ALA A CA 1
ATOM 724 C C . ALA A 1 98 ? 12.141 -5.969 -4.73 1 98.94 98 ALA A C 1
ATOM 726 O O . ALA A 1 98 ? 12.078 -6.684 -5.734 1 98.94 98 ALA A O 1
ATOM 727 N N . VAL A 1 99 ? 12.5 -6.383 -3.543 1 98.94 99 VAL A N 1
ATOM 728 C CA . VAL A 1 99 ? 13 -7.742 -3.361 1 98.94 99 VAL A CA 1
ATOM 729 C C . VAL A 1 99 ? 12.18 -8.453 -2.287 1 98.94 99 VAL A C 1
ATOM 731 O O . VAL A 1 99 ? 11.852 -7.863 -1.254 1 98.94 99 VAL A O 1
ATOM 734 N N . VAL A 1 100 ? 11.844 -9.688 -2.582 1 98.94 100 VAL A N 1
ATOM 735 C CA . VAL A 1 100 ? 11.203 -10.516 -1.566 1 98.94 100 VAL A CA 1
ATOM 736 C C . VAL A 1 100 ? 12.023 -11.781 -1.332 1 98.94 100 VAL A C 1
ATOM 738 O O . VAL A 1 100 ? 12.664 -12.297 -2.256 1 98.94 100 VAL A O 1
ATOM 741 N N . VAL A 1 101 ? 12.039 -12.219 -0.087 1 98.94 101 VAL A N 1
ATOM 742 C CA . VAL A 1 101 ? 12.734 -13.445 0.291 1 98.94 101 VAL A CA 1
ATOM 743 C C . VAL A 1 101 ? 11.828 -14.297 1.177 1 98.94 101 VAL A C 1
ATOM 745 O O . VAL A 1 101 ? 11.289 -13.82 2.176 1 98.94 101 VAL A O 1
ATOM 748 N N . VAL A 1 102 ? 11.727 -15.57 0.837 1 98.94 102 VAL A N 1
ATOM 749 C CA . VAL A 1 102 ? 10.906 -16.484 1.63 1 98.94 102 VAL A CA 1
ATOM 750 C C . VAL A 1 102 ? 11.539 -16.672 3.008 1 98.94 102 VAL A C 1
ATOM 752 O O . VAL A 1 102 ? 12.68 -17.125 3.119 1 98.94 102 VAL A O 1
ATOM 755 N N . ALA A 1 103 ? 10.766 -16.359 3.977 1 98.94 103 ALA A N 1
ATOM 756 C CA . ALA A 1 103 ? 11.305 -16.406 5.336 1 98.94 103 ALA A CA 1
ATOM 757 C C . ALA A 1 103 ? 10.672 -17.531 6.145 1 98.94 103 ALA A C 1
ATOM 759 O O . ALA A 1 103 ? 11.297 -18.078 7.055 1 98.94 103 ALA A O 1
ATOM 760 N N . GLU A 1 104 ? 9.438 -17.812 5.922 1 98.88 104 GLU A N 1
ATOM 761 C CA . GLU A 1 104 ? 8.688 -18.828 6.66 1 98.88 104 GLU A CA 1
ATOM 762 C C . GLU A 1 104 ? 7.66 -19.516 5.766 1 98.88 104 GLU A C 1
ATOM 764 O O . GLU A 1 104 ? 7.043 -18.875 4.914 1 98.88 104 GLU A O 1
ATOM 769 N N . ILE A 1 105 ? 7.508 -20.812 5.977 1 98.75 105 ILE A N 1
ATOM 770 C CA . ILE A 1 105 ? 6.52 -21.625 5.258 1 98.75 105 ILE A CA 1
ATOM 771 C C . ILE A 1 105 ? 5.645 -22.375 6.254 1 98.75 105 ILE A C 1
ATOM 773 O O . ILE A 1 105 ? 6.145 -23.172 7.051 1 98.75 105 ILE A O 1
ATOM 777 N N . ILE A 1 106 ? 4.418 -22.062 6.23 1 98.5 106 ILE A N 1
ATOM 778 C CA . ILE A 1 106 ? 3.434 -22.766 7.051 1 98.5 106 ILE A CA 1
ATOM 779 C C . ILE A 1 106 ? 2.57 -23.656 6.164 1 98.5 106 ILE A C 1
ATOM 781 O O . ILE A 1 106 ? 1.474 -23.266 5.758 1 98.5 106 ILE A O 1
ATOM 785 N N . THR A 1 107 ? 2.955 -24.844 5.941 1 97.25 107 THR A N 1
ATOM 786 C CA . THR A 1 107 ? 2.434 -25.734 4.91 1 97.25 107 THR A CA 1
ATOM 787 C C . THR A 1 107 ? 0.979 -26.094 5.195 1 97.25 107 THR A C 1
ATOM 789 O O . THR A 1 107 ? 0.144 -26.094 4.289 1 97.25 107 THR A O 1
ATOM 792 N N . ASP A 1 108 ? 0.705 -26.375 6.496 1 97.19 108 ASP A N 1
ATOM 793 C CA . ASP A 1 108 ? -0.626 -26.875 6.844 1 97.19 108 ASP A CA 1
ATOM 794 C C . ASP A 1 108 ? -1.688 -25.797 6.582 1 97.19 108 ASP A C 1
ATOM 796 O O . ASP A 1 108 ? -2.863 -26.125 6.391 1 97.19 108 ASP A O 1
ATOM 800 N N . LYS A 1 109 ? -1.224 -24.578 6.535 1 97.62 109 LYS A N 1
ATOM 801 C CA . LYS A 1 109 ? -2.176 -23.5 6.312 1 97.62 109 LYS A CA 1
ATOM 802 C C . LYS A 1 109 ? -2.033 -22.922 4.906 1 97.62 109 LYS A C 1
ATOM 804 O O . LYS A 1 109 ? -2.746 -21.984 4.539 1 97.62 109 LYS A O 1
ATOM 809 N N . ASN A 1 110 ? -1.11 -23.406 4.129 1 98.19 110 ASN A N 1
ATOM 810 C CA . ASN A 1 110 ? -0.784 -22.891 2.809 1 98.19 110 ASN A CA 1
ATOM 811 C C . ASN A 1 110 ? -0.424 -21.406 2.869 1 98.19 110 ASN A C 1
ATOM 813 O O . ASN A 1 110 ? -0.922 -20.609 2.074 1 98.19 110 ASN A O 1
ATOM 817 N N . ILE A 1 111 ? 0.376 -21.094 3.861 1 98.75 111 ILE A N 1
ATOM 818 C CA . ILE A 1 111 ? 0.777 -19.703 4.059 1 98.75 111 ILE A CA 1
ATOM 819 C C . ILE A 1 111 ? 2.297 -19.594 3.961 1 98.75 111 ILE A C 1
ATOM 821 O O . ILE A 1 111 ? 3.025 -20.438 4.484 1 98.75 111 ILE A O 1
ATOM 825 N N . VAL A 1 112 ? 2.74 -18.578 3.291 1 98.88 112 VAL A N 1
ATOM 826 C CA . VAL A 1 112 ? 4.152 -18.234 3.191 1 98.88 112 VAL A CA 1
ATOM 827 C C . VAL A 1 112 ? 4.371 -16.797 3.664 1 98.88 112 VAL A C 1
ATOM 829 O O . VAL A 1 112 ? 3.602 -15.898 3.314 1 98.88 112 VAL A O 1
ATOM 832 N N . LYS A 1 113 ? 5.387 -16.594 4.48 1 98.94 113 LYS A N 1
ATOM 833 C CA . LYS A 1 113 ? 5.828 -15.25 4.859 1 98.94 113 LYS A CA 1
ATOM 834 C C . LYS A 1 113 ? 7.141 -14.891 4.168 1 98.94 113 LYS A C 1
ATOM 836 O O . LYS A 1 113 ? 8.07 -15.688 4.137 1 98.94 113 LYS A O 1
ATOM 841 N N . LEU A 1 114 ? 7.141 -13.734 3.65 1 98.94 114 LEU A N 1
ATOM 842 C CA . LEU A 1 114 ? 8.32 -13.25 2.934 1 98.94 114 LEU A CA 1
ATOM 843 C C . LEU A 1 114 ? 8.797 -11.922 3.512 1 98.94 114 LEU A C 1
ATOM 845 O O . LEU A 1 114 ? 7.988 -11.031 3.793 1 98.94 114 LEU A O 1
ATOM 849 N N . THR A 1 115 ? 10.117 -11.82 3.711 1 98.94 115 THR A N 1
ATOM 850 C CA . THR A 1 115 ? 10.672 -10.492 3.951 1 98.94 115 THR A CA 1
ATOM 851 C C . THR A 1 115 ? 10.648 -9.656 2.674 1 98.94 115 THR A C 1
ATOM 853 O O . THR A 1 115 ? 10.898 -10.172 1.585 1 98.94 115 THR A O 1
ATOM 856 N N . THR A 1 116 ? 10.359 -8.406 2.781 1 98.94 116 THR A N 1
ATOM 857 C CA . THR A 1 116 ? 10.273 -7.516 1.631 1 98.94 116 THR A CA 1
ATOM 858 C C . THR A 1 116 ? 11.148 -6.285 1.837 1 98.94 116 THR A C 1
ATOM 860 O O . THR A 1 116 ? 11.195 -5.727 2.936 1 98.94 116 THR A O 1
ATOM 863 N N . GLN A 1 117 ? 11.859 -5.914 0.805 1 98.94 117 GLN A N 1
ATOM 864 C CA . GLN A 1 117 ? 12.648 -4.688 0.806 1 98.94 117 GLN A CA 1
ATOM 865 C C . GLN A 1 117 ? 12.547 -3.965 -0.534 1 98.94 117 GLN A C 1
ATOM 867 O O . GLN A 1 117 ? 12.555 -4.598 -1.59 1 98.94 117 GLN A O 1
ATOM 872 N N . SER A 1 118 ? 12.344 -2.678 -0.499 1 98.94 118 SER A N 1
ATOM 873 C CA . SER A 1 118 ? 12.57 -1.79 -1.633 1 98.94 118 SER A CA 1
ATOM 874 C C . SER A 1 118 ? 13.883 -1.022 -1.475 1 98.94 118 SER A C 1
ATOM 876 O O . SER A 1 118 ? 14.102 -0.364 -0.456 1 98.94 118 SER A O 1
ATOM 878 N N . ILE A 1 119 ? 14.711 -1.11 -2.477 1 98.94 119 ILE A N 1
ATOM 879 C CA . ILE A 1 119 ? 16.062 -0.563 -2.414 1 98.94 119 ILE A CA 1
ATOM 880 C C . ILE A 1 119 ? 16.281 0.396 -3.58 1 98.94 119 ILE A C 1
ATOM 882 O O . ILE A 1 119 ? 16 0.056 -4.734 1 98.94 119 ILE A O 1
ATOM 886 N N . ASN A 1 120 ? 16.781 1.588 -3.289 1 98.88 120 ASN A N 1
ATOM 887 C CA . ASN A 1 120 ? 16.984 2.535 -4.379 1 98.88 120 ASN A CA 1
ATOM 888 C C . ASN A 1 120 ? 18.328 2.309 -5.07 1 98.88 120 ASN A C 1
ATOM 890 O O . ASN A 1 120 ? 19.062 1.379 -4.723 1 98.88 120 ASN A O 1
ATOM 894 N N . GLN A 1 121 ? 18.672 3.129 -6.082 1 98.81 121 GLN A N 1
ATOM 895 C CA . GLN A 1 121 ? 19.844 2.955 -6.934 1 98.81 121 GLN A CA 1
ATOM 896 C C . GLN A 1 121 ? 21.141 3.125 -6.133 1 98.81 121 GLN A C 1
ATOM 898 O O . GLN A 1 121 ? 22.203 2.693 -6.574 1 98.81 121 GLN A O 1
ATOM 903 N N . ASP A 1 122 ? 21.062 3.711 -4.988 1 98.69 122 ASP A N 1
ATOM 904 C CA . ASP A 1 122 ? 22.25 3.957 -4.164 1 98.69 122 ASP A CA 1
ATOM 905 C C . ASP A 1 122 ? 22.422 2.869 -3.105 1 98.69 122 ASP A C 1
ATOM 907 O O . ASP A 1 122 ? 23.266 2.982 -2.223 1 98.69 122 ASP A O 1
ATOM 911 N N . GLY A 1 123 ? 21.531 1.943 -3.16 1 98.75 123 GLY A N 1
ATOM 912 C CA . GLY A 1 123 ? 21.641 0.826 -2.232 1 98.75 123 GLY A CA 1
ATOM 913 C C . GLY A 1 123 ? 20.969 1.1 -0.896 1 98.75 123 GLY A C 1
ATOM 914 O O . GLY A 1 123 ? 21.156 0.346 0.061 1 98.75 123 GLY A O 1
ATOM 915 N N . VAL A 1 124 ? 20.219 2.143 -0.825 1 98.81 124 VAL A N 1
ATOM 916 C CA . VAL A 1 124 ? 19.516 2.498 0.406 1 98.81 124 VAL A CA 1
ATOM 917 C C . VAL A 1 124 ? 18.172 1.768 0.47 1 98.81 124 VAL A C 1
ATOM 919 O O . VAL A 1 124 ? 17.391 1.807 -0.483 1 98.81 124 VAL A O 1
ATOM 922 N N . VAL A 1 125 ? 17.891 1.025 1.6 1 98.94 125 VAL A N 1
ATOM 923 C CA . VAL A 1 125 ? 16.562 0.447 1.833 1 98.94 125 VAL A CA 1
ATOM 924 C C . VAL A 1 125 ? 15.57 1.554 2.168 1 98.94 125 VAL A C 1
ATOM 926 O O . VAL A 1 125 ? 15.68 2.205 3.211 1 98.94 125 VAL A O 1
ATOM 929 N N . VAL A 1 126 ? 14.594 1.708 1.325 1 98.94 126 VAL A N 1
ATOM 930 C CA . VAL A 1 126 ? 13.656 2.814 1.514 1 98.94 126 VAL A CA 1
ATOM 931 C C . VAL A 1 126 ? 12.367 2.303 2.152 1 98.94 126 VAL A C 1
ATOM 933 O O . VAL A 1 126 ? 11.641 3.064 2.793 1 98.94 126 VAL A O 1
ATOM 936 N N . ILE A 1 127 ? 12 1.094 1.908 1 98.94 127 ILE A N 1
ATOM 937 C CA . ILE A 1 127 ? 10.875 0.413 2.541 1 98.94 127 ILE A CA 1
ATOM 938 C C . ILE A 1 127 ? 11.281 -1.002 2.939 1 98.94 127 ILE A C 1
ATOM 940 O O . ILE A 1 127 ? 12.008 -1.677 2.201 1 98.94 127 ILE A O 1
ATOM 944 N N . GLU A 1 128 ? 10.781 -1.483 4.012 1 98.94 128 GLU A N 1
ATOM 945 C CA . GLU A 1 128 ? 10.969 -2.881 4.387 1 98.94 128 GLU A CA 1
ATOM 946 C C . GLU A 1 128 ? 9.766 -3.414 5.152 1 98.94 128 GLU A C 1
ATOM 948 O O . GLU A 1 128 ? 8.898 -2.643 5.578 1 98.94 128 GLU A O 1
ATOM 953 N N . GLY A 1 129 ? 9.719 -4.734 5.297 1 98.81 129 GLY A N 1
ATOM 954 C CA . GLY A 1 129 ? 8.609 -5.332 6.023 1 98.81 129 GLY A CA 1
ATOM 955 C C . GLY A 1 129 ? 8.469 -6.824 5.773 1 98.81 129 GLY A C 1
ATOM 956 O O . GLY A 1 129 ? 9.453 -7.508 5.496 1 98.81 129 GLY A O 1
ATOM 957 N N . ILE A 1 130 ? 7.203 -7.289 6 1 98.94 130 ILE A N 1
ATOM 958 C CA . ILE A 1 130 ? 6.867 -8.695 5.828 1 98.94 130 ILE A CA 1
ATOM 959 C C . ILE A 1 130 ? 5.539 -8.82 5.082 1 98.94 130 ILE A C 1
ATOM 961 O O . ILE A 1 130 ? 4.57 -8.125 5.402 1 98.94 130 ILE A O 1
ATOM 965 N N . ALA A 1 131 ? 5.57 -9.617 4.121 1 98.94 131 ALA A N 1
ATOM 966 C CA . ALA A 1 131 ? 4.34 -9.992 3.432 1 98.94 131 ALA A CA 1
ATOM 967 C C . ALA A 1 131 ? 3.873 -11.383 3.861 1 98.94 131 ALA A C 1
ATOM 969 O O . ALA A 1 131 ? 4.691 -12.289 4.039 1 98.94 131 ALA A O 1
ATOM 970 N N . THR A 1 132 ? 2.635 -11.562 4.059 1 98.94 132 THR A N 1
ATOM 971 C CA . THR A 1 132 ? 1.99 -12.852 4.27 1 98.94 132 THR A CA 1
ATOM 972 C C . THR A 1 132 ? 1.07 -13.195 3.104 1 98.94 132 THR A C 1
ATOM 974 O O . THR A 1 132 ? 0.169 -12.422 2.768 1 98.94 132 THR A O 1
ATOM 977 N N . VAL A 1 133 ? 1.312 -14.383 2.5 1 98.75 133 VAL A N 1
ATOM 978 C CA . VAL A 1 133 ? 0.552 -14.688 1.294 1 98.75 133 VAL A CA 1
ATOM 979 C C . VAL A 1 133 ? 0.125 -16.156 1.314 1 98.75 133 VAL A C 1
ATOM 981 O O . VAL A 1 133 ? 0.688 -16.969 2.059 1 98.75 133 VAL A O 1
ATOM 984 N N . MET A 1 134 ? -0.906 -16.438 0.541 1 98.12 134 MET A N 1
ATOM 985 C CA . MET A 1 134 ? -1.293 -17.812 0.19 1 98.12 134 MET A CA 1
ATOM 986 C C . MET A 1 134 ? -0.928 -18.125 -1.257 1 98.12 134 MET A C 1
ATOM 988 O O . MET A 1 134 ? -1.533 -17.578 -2.186 1 98.12 134 MET A O 1
ATOM 992 N N . PRO A 1 135 ? 0.059 -18.984 -1.437 1 97.81 135 PRO A N 1
ATOM 993 C CA . PRO A 1 135 ? 0.385 -19.375 -2.807 1 97.81 135 PRO A CA 1
ATOM 994 C C . PRO A 1 135 ? -0.753 -20.141 -3.486 1 97.81 135 PRO A C 1
ATOM 996 O O . PRO A 1 135 ? -1.663 -20.625 -2.811 1 97.81 135 PRO A O 1
ATOM 999 N N . PRO A 1 136 ? -0.7 -20.172 -4.812 1 94.94 136 PRO A N 1
ATOM 1000 C CA . PRO A 1 136 ? -1.739 -20.953 -5.488 1 94.94 136 PRO A CA 1
ATOM 1001 C C . PRO A 1 136 ? -1.703 -22.422 -5.117 1 94.94 136 PRO A C 1
ATOM 1003 O O . PRO A 1 136 ? -0.632 -22.969 -4.832 1 94.94 136 PRO A O 1
ATOM 1006 N N . LYS A 1 137 ? -2.852 -23 -5.113 1 87.75 137 LYS A N 1
ATOM 1007 C CA . LYS A 1 137 ? -2.941 -24.422 -4.797 1 87.75 137 LYS A CA 1
ATOM 1008 C C . LYS A 1 137 ? -2.6 -25.266 -6.016 1 87.75 137 LYS A C 1
ATOM 1010 O O . LYS A 1 137 ? -2.779 -24.844 -7.156 1 87.75 137 LYS A O 1
ATOM 1015 N N . ALA A 1 138 ? -1.968 -26.312 -5.668 1 73.31 138 ALA A N 1
ATOM 1016 C CA . ALA A 1 138 ? -1.674 -27.281 -6.719 1 73.31 138 ALA A CA 1
ATOM 1017 C C . ALA A 1 138 ? -2.949 -27.719 -7.434 1 73.31 138 ALA A C 1
ATOM 1019 O O . ALA A 1 138 ? -3.988 -27.906 -6.797 1 73.31 138 ALA A O 1
ATOM 1020 N N . VAL A 1 139 ? -3.059 -27.406 -8.82 1 60.31 139 VAL A N 1
ATOM 1021 C CA . VAL A 1 139 ? -4.164 -27.953 -9.594 1 60.31 139 VAL A CA 1
ATOM 1022 C C . VAL A 1 139 ? -4.039 -29.484 -9.648 1 60.31 139 VAL A C 1
ATOM 1024 O O . VAL A 1 139 ? -2.93 -30.016 -9.68 1 60.31 139 VAL A O 1
ATOM 1027 N N . MET B 1 1 ? -6.918 21.219 5.695 1 82.06 1 MET B N 1
ATOM 1028 C CA . MET B 1 1 ? -6.539 21.5 7.074 1 82.06 1 MET B CA 1
ATOM 1029 C C . MET B 1 1 ? -5.633 20.406 7.625 1 82.06 1 MET B C 1
ATOM 1031 O O . MET B 1 1 ? -5.793 19.234 7.281 1 82.06 1 MET B O 1
ATOM 1035 N N . SER B 1 2 ? -4.586 20.734 8.273 1 93.56 2 SER B N 1
ATOM 1036 C CA . SER B 1 2 ? -3.635 19.797 8.875 1 93.56 2 SER B CA 1
ATOM 1037 C C . SER B 1 2 ? -3.602 19.938 10.391 1 93.56 2 SER B C 1
ATOM 1039 O O . SER B 1 2 ? -3.875 21.016 10.922 1 93.56 2 SER B O 1
ATOM 1041 N N . TYR B 1 3 ? -3.426 18.875 11.062 1 97.81 3 TYR B N 1
ATOM 1042 C CA . TYR B 1 3 ? -3.371 18.859 12.516 1 97.81 3 TYR B CA 1
ATOM 1043 C C . TYR B 1 3 ? -1.959 18.562 13.008 1 97.81 3 TYR B C 1
ATOM 1045 O O . TYR B 1 3 ? -1.35 17.562 12.609 1 97.81 3 TYR B O 1
ATOM 1053 N N . THR B 1 4 ? -1.451 19.438 13.875 1 97.69 4 THR B N 1
ATOM 1054 C CA . THR B 1 4 ? -0.248 19.094 14.625 1 97.69 4 THR B CA 1
ATOM 1055 C C . THR B 1 4 ? -0.575 18.125 15.758 1 97.69 4 THR B C 1
ATOM 1057 O O . THR B 1 4 ? -1.746 17.891 16.062 1 97.69 4 THR B O 1
ATOM 1060 N N . ILE B 1 5 ? 0.482 17.625 16.328 1 97.69 5 ILE B N 1
ATOM 1061 C CA . ILE B 1 5 ? 0.258 16.594 17.344 1 97.69 5 ILE B CA 1
ATOM 1062 C C . ILE B 1 5 ? -0.53 17.172 18.516 1 97.69 5 ILE B C 1
ATOM 1064 O O . ILE B 1 5 ? -1.332 16.469 19.125 1 97.69 5 ILE B O 1
ATOM 1068 N N . GLY B 1 6 ? -0.369 18.422 18.766 1 97.44 6 GLY B N 1
ATOM 1069 C CA . GLY B 1 6 ? -1.076 19.062 19.859 1 97.44 6 GLY B CA 1
ATOM 1070 C C . GLY B 1 6 ? -2.549 19.281 19.578 1 97.44 6 GLY B C 1
ATOM 1071 O O . GLY B 1 6 ? -3.328 19.578 20.484 1 97.44 6 GLY B O 1
ATOM 1072 N N . GLN B 1 7 ? -2.91 19.125 18.328 1 98.12 7 GLN B N 1
ATOM 1073 C CA . GLN B 1 7 ? -4.285 19.391 17.922 1 98.12 7 GLN B CA 1
ATOM 1074 C C . GLN B 1 7 ? -5.051 18.094 17.688 1 98.12 7 GLN B C 1
ATOM 1076 O O . GLN B 1 7 ? -6.242 18.125 17.359 1 98.12 7 GLN B O 1
ATOM 1081 N N . ILE B 1 8 ? -4.418 16.984 17.812 1 98.31 8 ILE B N 1
ATOM 1082 C CA . ILE B 1 8 ? -5.004 15.68 17.562 1 98.31 8 ILE B CA 1
ATOM 1083 C C . ILE B 1 8 ? -5.469 15.055 18.875 1 98.31 8 ILE B C 1
ATOM 1085 O O . ILE B 1 8 ? -4.781 15.148 19.891 1 98.31 8 ILE B O 1
ATOM 1089 N N . ASN B 1 9 ? -6.621 14.406 18.859 1 98.62 9 ASN B N 1
ATOM 1090 C CA . ASN B 1 9 ? -7.188 13.766 20.031 1 98.62 9 ASN B CA 1
ATOM 1091 C C . ASN B 1 9 ? -7.457 12.281 19.797 1 98.62 9 ASN B C 1
ATOM 1093 O O . ASN B 1 9 ? -7.844 11.883 18.703 1 98.62 9 ASN B O 1
ATOM 1097 N N . ILE B 1 10 ? -7.285 11.523 20.875 1 98.75 10 ILE B N 1
ATOM 1098 C CA . ILE B 1 10 ? -7.633 10.109 20.812 1 98.75 10 ILE B CA 1
ATOM 1099 C C . ILE B 1 10 ? -9.102 9.953 20.406 1 98.75 10 ILE B C 1
ATOM 1101 O O . ILE B 1 10 ? -9.969 10.672 20.922 1 98.75 10 ILE B O 1
ATOM 1105 N N . GLY B 1 11 ? -9.398 9.094 19.5 1 98.81 11 GLY B N 1
ATOM 1106 C CA . GLY B 1 11 ? -10.766 8.859 19.062 1 98.81 11 GLY B CA 1
ATOM 1107 C C . GLY B 1 11 ? -11.172 9.711 17.875 1 98.81 11 GLY B C 1
ATOM 1108 O O . GLY B 1 11 ? -12.18 9.438 17.219 1 98.81 11 GLY B O 1
ATOM 1109 N N . GLN B 1 12 ? -10.43 10.75 17.594 1 98.81 12 GLN B N 1
ATOM 1110 C CA . GLN B 1 12 ? -10.664 11.562 16.406 1 98.81 12 GLN B CA 1
ATOM 1111 C C . GLN B 1 12 ? -10.617 10.711 15.148 1 98.81 12 GLN B C 1
ATOM 1113 O O . GLN B 1 12 ? -9.781 9.812 15.031 1 98.81 12 GLN B O 1
ATOM 1118 N N . GLN B 1 13 ? -11.547 11.008 14.211 1 98.81 13 GLN B N 1
ATOM 1119 C CA . GLN B 1 13 ? -11.625 10.156 13.031 1 98.81 13 GLN B CA 1
ATOM 1120 C C . GLN B 1 13 ? -11.805 10.992 11.766 1 98.81 13 GLN B C 1
ATOM 1122 O O . GLN B 1 13 ? -12.227 12.148 11.836 1 98.81 13 GLN B O 1
ATOM 1127 N N . ALA B 1 14 ? -11.445 10.492 10.641 1 98.81 14 ALA B N 1
ATOM 1128 C CA . ALA B 1 14 ? -11.664 11.016 9.297 1 98.81 14 ALA B CA 1
ATOM 1129 C C . ALA B 1 14 ? -11.844 9.883 8.289 1 98.81 14 ALA B C 1
ATOM 1131 O O . ALA B 1 14 ? -11.5 8.734 8.57 1 98.81 14 ALA B O 1
ATOM 1132 N N . SER B 1 15 ? -12.414 10.234 7.16 1 98.75 15 SER B N 1
ATOM 1133 C CA . SER B 1 15 ? -12.641 9.195 6.16 1 98.75 15 SER B CA 1
ATOM 1134 C C . SER B 1 15 ? -12.641 9.773 4.75 1 98.75 15 SER B C 1
ATOM 1136 O O . SER B 1 15 ? -12.727 10.992 4.574 1 98.75 15 SER B O 1
ATOM 1138 N N . PHE B 1 16 ? -12.492 8.953 3.826 1 98.62 16 PHE B N 1
ATOM 1139 C CA . PHE B 1 16 ? -12.523 9.203 2.389 1 98.62 16 PHE B CA 1
ATOM 1140 C C . PHE B 1 16 ? -13.172 8.039 1.65 1 98.62 16 PHE B C 1
ATOM 1142 O O . PHE B 1 16 ? -12.938 6.875 1.993 1 98.62 16 PHE B O 1
ATOM 1149 N N . GLU B 1 17 ? -14.047 8.367 0.698 1 98.56 17 GLU B N 1
ATOM 1150 C CA . GLU B 1 17 ? -14.789 7.32 0 1 98.56 17 GLU B CA 1
ATOM 1151 C C . GLU B 1 17 ? -14.609 7.43 -1.511 1 98.56 17 GLU B C 1
ATOM 1153 O O . GLU B 1 17 ? -14.602 8.531 -2.062 1 98.56 17 GLU B O 1
ATOM 1158 N N . LYS B 1 18 ? -14.523 6.27 -2.139 1 98.56 18 LYS B N 1
ATOM 1159 C CA . LYS B 1 18 ? -14.336 6.215 -3.584 1 98.56 18 LYS B CA 1
ATOM 1160 C C . LYS B 1 18 ? -14.82 4.887 -4.152 1 98.56 18 LYS B C 1
ATOM 1162 O O . LYS B 1 18 ? -14.688 3.844 -3.512 1 98.56 18 LYS B O 1
ATOM 1167 N N . THR B 1 19 ? -15.43 4.953 -5.348 1 98.88 19 THR B N 1
ATOM 1168 C CA . THR B 1 19 ? -15.727 3.729 -6.086 1 98.88 19 THR B CA 1
ATOM 1169 C C . THR B 1 19 ? -14.508 3.268 -6.879 1 98.88 19 THR B C 1
ATOM 1171 O O . THR B 1 19 ? -13.906 4.055 -7.613 1 98.88 19 THR B O 1
ATOM 1174 N N . ILE B 1 20 ? -14.148 1.996 -6.727 1 98.88 20 ILE B N 1
ATOM 1175 C CA . ILE B 1 20 ? -13.031 1.411 -7.453 1 98.88 20 ILE B CA 1
ATOM 1176 C C . ILE B 1 20 ? -13.477 1.02 -8.859 1 98.88 20 ILE B C 1
ATOM 1178 O O . ILE B 1 20 ? -14.352 0.165 -9.031 1 98.88 20 ILE B O 1
ATOM 1182 N N . THR B 1 21 ? -12.82 1.606 -9.828 1 98.69 21 THR B N 1
ATOM 1183 C CA . THR B 1 21 ? -13.227 1.369 -11.211 1 98.69 21 THR B CA 1
ATOM 1184 C C . THR B 1 21 ? -12.203 0.504 -11.938 1 98.69 21 THR B C 1
ATOM 1186 O O . THR B 1 21 ? -11.109 0.262 -11.422 1 98.69 21 THR B O 1
ATOM 1189 N N . GLU B 1 22 ? -12.633 0.102 -13.148 1 98.19 22 GLU B N 1
ATOM 1190 C CA . GLU B 1 22 ? -11.695 -0.607 -14.008 1 98.19 22 GLU B CA 1
ATOM 1191 C C . GLU B 1 22 ? -10.484 0.263 -14.352 1 98.19 22 GLU B C 1
ATOM 1193 O O . GLU B 1 22 ? -9.367 -0.236 -14.453 1 98.19 22 GLU B O 1
ATOM 1198 N N . THR B 1 23 ? -10.758 1.536 -14.562 1 98.31 23 THR B N 1
ATOM 1199 C CA . THR B 1 23 ? -9.68 2.471 -14.867 1 98.31 23 THR B CA 1
ATOM 1200 C C . THR B 1 23 ? -8.672 2.514 -13.727 1 98.31 23 THR B C 1
ATOM 1202 O O . THR B 1 23 ? -7.461 2.523 -13.961 1 98.31 23 THR B O 1
ATOM 1205 N N . ASP B 1 24 ? -9.125 2.527 -12.484 1 98.62 24 ASP B N 1
ATOM 1206 C CA . ASP B 1 24 ? -8.219 2.521 -11.336 1 98.62 24 ASP B CA 1
ATOM 1207 C C . ASP B 1 24 ? -7.305 1.3 -11.367 1 98.62 24 ASP B C 1
ATOM 1209 O O . ASP B 1 24 ? -6.098 1.416 -11.133 1 98.62 24 ASP B O 1
ATOM 1213 N N . VAL B 1 25 ? -7.891 0.115 -11.656 1 98.62 25 VAL B N 1
ATOM 1214 C CA . VAL B 1 25 ? -7.145 -1.138 -11.68 1 98.62 25 VAL B CA 1
ATOM 1215 C C . VAL B 1 25 ? -6.09 -1.088 -12.781 1 98.62 25 VAL B C 1
ATOM 1217 O O . VAL B 1 25 ? -4.922 -1.417 -12.555 1 98.62 25 VAL B O 1
ATOM 1220 N N . GLN B 1 26 ? -6.473 -0.611 -13.938 1 98 26 GLN B N 1
ATOM 1221 C CA . GLN B 1 26 ? -5.543 -0.549 -15.062 1 98 26 GLN B CA 1
ATOM 1222 C C . GLN B 1 26 ? -4.414 0.441 -14.789 1 98 26 GLN B C 1
ATOM 1224 O O . GLN B 1 26 ? -3.252 0.16 -15.086 1 98 26 GLN B O 1
ATOM 1229 N N . LEU B 1 27 ? -4.793 1.598 -14.289 1 98.25 27 LEU B N 1
ATOM 1230 C CA . LEU B 1 27 ? -3.775 2.594 -13.969 1 98.25 27 LEU B CA 1
ATOM 1231 C C . LEU B 1 27 ? -2.793 2.055 -12.938 1 98.25 27 LEU B C 1
ATOM 1233 O O . LEU B 1 27 ? -1.585 2.277 -13.047 1 98.25 27 LEU B O 1
ATOM 1237 N N . PHE B 1 28 ? -3.295 1.309 -11.938 1 98.56 28 PHE B N 1
ATOM 1238 C CA . PHE B 1 28 ? -2.416 0.774 -10.906 1 98.56 28 PHE B CA 1
ATOM 1239 C C . PHE B 1 28 ? -1.49 -0.291 -11.477 1 98.56 28 PHE B C 1
ATOM 1241 O O . PHE B 1 28 ? -0.336 -0.409 -11.062 1 98.56 28 PHE B O 1
ATOM 1248 N N . CYS B 1 29 ? -1.977 -1.04 -12.43 1 97.88 29 CYS B N 1
ATOM 1249 C CA . CYS B 1 29 ? -1.106 -1.971 -13.141 1 97.88 29 CYS B CA 1
ATOM 1250 C C . CYS B 1 29 ? 0.094 -1.246 -13.742 1 97.88 29 CYS B C 1
ATOM 1252 O O . CYS B 1 29 ? 1.227 -1.718 -13.633 1 97.88 29 CYS B O 1
ATOM 1254 N N . GLY B 1 30 ? -0.222 -0.135 -14.32 1 96.69 30 GLY B N 1
ATOM 1255 C CA . GLY B 1 30 ? 0.846 0.651 -14.922 1 96.69 30 GLY B CA 1
ATOM 1256 C C . GLY B 1 30 ? 1.819 1.208 -13.898 1 96.69 30 GLY B C 1
ATOM 1257 O O . GLY B 1 30 ? 3.031 1.207 -14.117 1 96.69 30 GLY B O 1
ATOM 1258 N N . VAL B 1 31 ? 1.369 1.634 -12.812 1 97.56 31 VAL B N 1
ATOM 1259 C CA . VAL B 1 31 ? 2.15 2.27 -11.758 1 97.56 31 VAL B CA 1
ATOM 1260 C C . VAL B 1 31 ? 3 1.223 -11.039 1 97.56 31 VAL B C 1
ATOM 1262 O O . VAL B 1 31 ? 4.188 1.446 -10.781 1 97.56 31 VAL B O 1
ATOM 1265 N N . SER B 1 32 ? 2.48 0.065 -10.773 1 97.56 32 SER B N 1
ATOM 1266 C CA . SER B 1 32 ? 3.098 -0.9 -9.875 1 97.56 32 SER B CA 1
ATOM 1267 C C . SER B 1 32 ? 3.83 -1.992 -10.648 1 97.56 32 SER B C 1
ATOM 1269 O O . SER B 1 32 ? 4.754 -2.617 -10.125 1 97.56 32 SER B O 1
ATOM 1271 N N . GLY B 1 33 ? 3.295 -2.301 -11.875 1 96.81 33 GLY B N 1
ATOM 1272 C CA . GLY B 1 33 ? 3.758 -3.471 -12.602 1 96.81 33 GLY B CA 1
ATOM 1273 C C . GLY B 1 33 ? 3.025 -4.742 -12.219 1 96.81 33 GLY B C 1
ATOM 1274 O O . GLY B 1 33 ? 3.307 -5.816 -12.758 1 96.81 33 GLY B O 1
ATOM 1275 N N . ASP B 1 34 ? 2.127 -4.703 -11.289 1 97.06 34 ASP B N 1
ATOM 1276 C CA . ASP B 1 34 ? 1.34 -5.863 -10.883 1 97.06 34 ASP B CA 1
ATOM 1277 C C . ASP B 1 34 ? 0.19 -6.113 -11.859 1 97.06 34 ASP B C 1
ATOM 1279 O O . ASP B 1 34 ? -0.899 -5.562 -11.695 1 97.06 34 ASP B O 1
ATOM 1283 N N . ILE B 1 35 ? 0.42 -6.965 -12.742 1 97.12 35 ILE B N 1
ATOM 1284 C CA . ILE B 1 35 ? -0.597 -7.309 -13.734 1 97.12 35 ILE B CA 1
ATOM 1285 C C . ILE B 1 35 ? -1.07 -8.742 -13.508 1 97.12 35 ILE B C 1
ATOM 1287 O O . ILE B 1 35 ? -1.312 -9.477 -14.469 1 97.12 35 ILE B O 1
ATOM 1291 N N . ASN B 1 36 ? -1.056 -9.219 -12.273 1 96.06 36 ASN B N 1
ATOM 1292 C CA . ASN B 1 36 ? -1.621 -10.523 -11.938 1 96.06 36 ASN B CA 1
ATOM 1293 C C . ASN B 1 36 ? -2.953 -10.75 -12.648 1 96.06 36 ASN B C 1
ATOM 1295 O O . ASN B 1 36 ? -3.857 -9.914 -12.562 1 96.06 36 ASN B O 1
ATOM 1299 N N . PRO B 1 37 ? -3.123 -11.812 -13.336 1 95.81 37 PRO B N 1
ATOM 1300 C CA . PRO B 1 37 ? -4.324 -12.062 -14.133 1 95.81 37 PRO B CA 1
ATOM 1301 C C . PRO B 1 37 ? -5.613 -11.906 -13.328 1 95.81 37 PRO B C 1
ATOM 1303 O O . PRO B 1 37 ? -6.648 -11.531 -13.875 1 95.81 37 PRO B O 1
ATOM 1306 N N . VAL B 1 38 ? -5.57 -12.102 -12.055 1 95.31 38 VAL B N 1
ATOM 1307 C CA . VAL B 1 38 ? -6.77 -12.008 -11.227 1 95.31 38 VAL B CA 1
ATOM 1308 C C . VAL B 1 38 ? -7.277 -10.57 -11.219 1 95.31 38 VAL B C 1
ATOM 1310 O O . VAL B 1 38 ? -8.453 -10.328 -10.922 1 95.31 38 VAL B O 1
ATOM 1313 N N . HIS B 1 39 ? -6.414 -9.633 -11.555 1 97.88 39 HIS B N 1
ATOM 1314 C CA . HIS B 1 39 ? -6.801 -8.227 -11.57 1 97.88 39 HIS B CA 1
ATOM 1315 C C . HIS B 1 39 ? -7.238 -7.789 -12.961 1 97.88 39 HIS B C 1
ATOM 1317 O O . HIS B 1 39 ? -8.016 -6.84 -13.102 1 97.88 39 HIS B O 1
ATOM 1323 N N . VAL B 1 40 ? -6.801 -8.492 -14.031 1 97.19 40 VAL B N 1
ATOM 1324 C CA . VAL B 1 40 ? -6.914 -7.82 -15.32 1 97.19 40 VAL B CA 1
ATOM 1325 C C . VAL B 1 40 ? -7.582 -8.75 -16.328 1 97.19 40 VAL B C 1
ATOM 1327 O O . VAL B 1 40 ? -8.047 -8.305 -17.391 1 97.19 40 VAL B O 1
ATOM 1330 N N . SER B 1 41 ? -7.621 -10.039 -16.094 1 97.25 41 SER B N 1
ATOM 1331 C CA . SER B 1 41 ? -8.203 -11.008 -17.016 1 97.25 41 SER B CA 1
ATOM 1332 C C . SER B 1 41 ? -9.586 -11.453 -16.547 1 97.25 41 SER B C 1
ATOM 1334 O O . SER B 1 41 ? -9.734 -12.031 -15.477 1 97.25 41 SER B O 1
ATOM 1336 N N . GLU B 1 42 ? -10.57 -11.227 -17.422 1 97 42 GLU B N 1
ATOM 1337 C CA . GLU B 1 42 ? -11.93 -11.664 -17.094 1 97 42 GLU B CA 1
ATOM 1338 C C . GLU B 1 42 ? -11.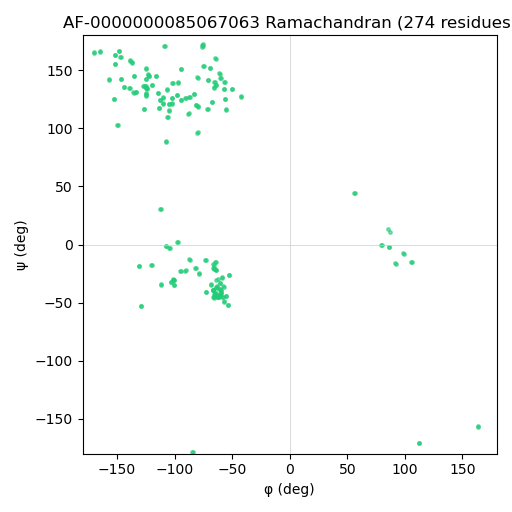984 -13.18 -16.906 1 97 42 GLU B C 1
ATOM 1340 O O . GLU B 1 42 ? -12.625 -13.664 -15.969 1 97 42 GLU B O 1
ATOM 1345 N N . LEU B 1 43 ? -11.367 -13.859 -17.75 1 96.94 43 LEU B N 1
ATOM 1346 C CA . LEU B 1 43 ? -11.367 -15.312 -17.688 1 96.94 43 LEU B CA 1
ATOM 1347 C C . LEU B 1 43 ? -10.656 -15.805 -16.422 1 96.94 43 LEU B C 1
ATOM 1349 O O . LEU B 1 43 ? -11.18 -16.656 -15.703 1 96.94 43 LEU B O 1
ATOM 1353 N N . ALA B 1 44 ? -9.539 -15.25 -16.094 1 95.25 44 ALA B N 1
ATOM 1354 C CA . ALA B 1 44 ? -8.805 -15.641 -14.891 1 95.25 44 ALA B CA 1
ATOM 1355 C C . ALA B 1 44 ? -9.594 -15.312 -13.633 1 95.25 44 ALA B C 1
ATOM 1357 O O . ALA B 1 44 ? -9.617 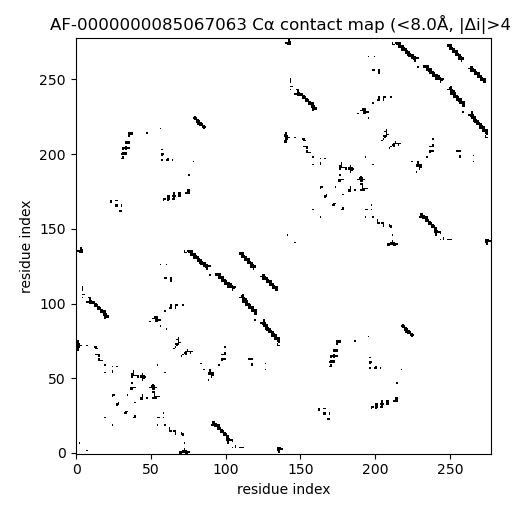-16.094 -12.68 1 95.25 44 ALA B O 1
ATOM 1358 N N . GLY B 1 45 ? -10.18 -14.18 -13.641 1 95.56 45 GLY B N 1
ATOM 1359 C CA . GLY B 1 45 ? -11.031 -13.805 -12.516 1 95.56 45 GLY B CA 1
ATOM 1360 C C . GLY B 1 45 ? -12.156 -14.797 -12.266 1 95.56 45 GLY B C 1
ATOM 1361 O O . GLY B 1 45 ? -12.336 -15.266 -11.148 1 95.56 45 GLY B O 1
ATOM 1362 N N . LYS B 1 46 ? -12.812 -15.094 -13.352 1 96.69 46 LYS B N 1
ATOM 1363 C CA . LYS B 1 46 ? -13.938 -16.016 -13.25 1 96.69 46 LYS B CA 1
ATOM 1364 C C . LYS B 1 46 ? -13.484 -17.375 -12.727 1 96.69 46 LYS B C 1
ATOM 1366 O O . LYS B 1 46 ? -14.219 -18.031 -11.977 1 96.69 46 LYS B O 1
ATOM 1371 N N . GLU B 1 47 ? -12.375 -17.734 -13.047 1 94.62 47 GLU B N 1
ATOM 1372 C CA . GLU B 1 47 ? -11.875 -19.062 -12.688 1 94.62 47 GLU B CA 1
ATOM 1373 C C . GLU B 1 47 ? -11.219 -19.047 -11.305 1 94.62 47 GLU B C 1
ATOM 1375 O O . GLU B 1 47 ? -10.953 -20.109 -10.734 1 94.62 47 GLU B O 1
ATOM 1380 N N . SER B 1 48 ? -10.992 -17.875 -10.828 1 93.69 48 SER B N 1
ATOM 1381 C CA . SER B 1 48 ? -10.359 -17.75 -9.523 1 93.69 48 SER B CA 1
ATOM 1382 C C . SER B 1 48 ? -11.336 -18.047 -8.391 1 93.69 48 SER B C 1
ATOM 1384 O O . SER B 1 48 ? -12.539 -18.203 -8.633 1 93.69 48 SER B O 1
ATOM 1386 N N . VAL B 1 49 ? -10.828 -18.125 -7.195 1 92.88 49 VAL B N 1
ATOM 1387 C CA . VAL B 1 49 ? -11.633 -18.359 -6.004 1 92.88 49 VAL B CA 1
ATOM 1388 C C . VAL B 1 49 ? -12.586 -17.188 -5.777 1 92.88 49 VAL B C 1
ATOM 1390 O O . VAL B 1 49 ? -13.57 -17.312 -5.051 1 92.88 49 VAL B O 1
ATOM 1393 N N . PHE B 1 50 ? -12.375 -16.062 -6.414 1 96.25 50 PHE B N 1
ATOM 1394 C CA . PHE B 1 50 ? -13.18 -14.867 -6.203 1 96.25 50 PHE B CA 1
ATOM 1395 C C . PHE B 1 50 ? -14.367 -14.836 -7.16 1 96.25 50 PHE B C 1
ATOM 1397 O O . PHE B 1 50 ? -15.32 -14.078 -6.949 1 96.25 50 PHE B O 1
ATOM 1404 N N . GLY B 1 51 ? -14.273 -15.547 -8.266 1 97.56 51 GLY B N 1
ATOM 1405 C CA . GLY B 1 51 ? -15.367 -15.648 -9.219 1 97.56 51 GLY B CA 1
ATOM 1406 C C . GLY B 1 51 ? -15.484 -14.445 -10.125 1 97.56 51 GLY B C 1
ATOM 1407 O O . GLY B 1 51 ? -16.406 -14.352 -10.93 1 97.56 51 GLY B O 1
ATOM 1408 N N . ALA B 1 52 ? -14.641 -13.469 -9.977 1 97.81 52 ALA B N 1
ATOM 1409 C CA . ALA B 1 52 ? -14.555 -12.258 -10.789 1 97.81 52 ALA B CA 1
ATOM 1410 C C . ALA B 1 52 ? -13.227 -11.539 -10.555 1 97.81 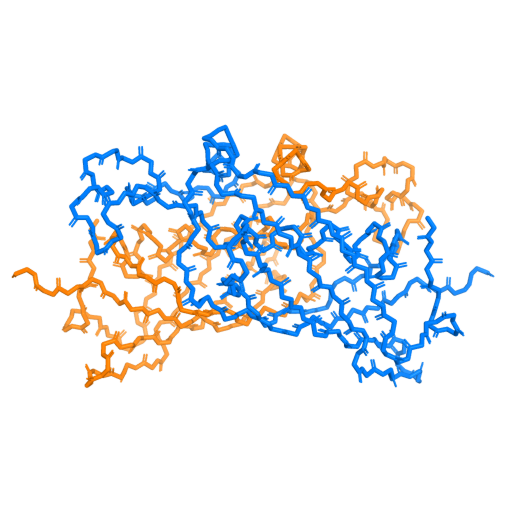52 ALA B C 1
ATOM 1412 O O . ALA B 1 52 ? -12.477 -11.891 -9.641 1 97.81 52 ALA B O 1
ATOM 1413 N N . ARG B 1 53 ? -12.914 -10.594 -11.453 1 97.75 53 ARG B N 1
ATOM 1414 C CA . ARG B 1 53 ? -11.727 -9.773 -11.227 1 97.75 53 ARG B CA 1
ATOM 1415 C C . ARG B 1 53 ? -11.828 -9 -9.914 1 97.75 53 ARG B C 1
ATOM 1417 O O . ARG B 1 53 ? -12.906 -8.508 -9.562 1 97.75 53 ARG B O 1
ATOM 1424 N N . VAL B 1 54 ? -10.695 -8.875 -9.266 1 98.44 54 VAL B N 1
ATOM 1425 C CA . VAL B 1 54 ? -10.648 -8.141 -8.008 1 98.44 54 VAL B CA 1
ATOM 1426 C C . VAL B 1 54 ? -9.602 -7.039 -8.086 1 98.44 54 VAL B C 1
ATOM 1428 O O . VAL B 1 54 ? -8.664 -7.117 -8.883 1 98.44 54 VAL B O 1
ATOM 1431 N N . ALA B 1 55 ? -9.812 -5.988 -7.34 1 98.69 55 ALA B N 1
ATOM 1432 C CA . ALA B 1 55 ? -8.852 -4.887 -7.262 1 98.69 55 ALA B CA 1
ATOM 1433 C C . ALA B 1 55 ? -7.648 -5.266 -6.406 1 98.69 55 ALA B C 1
ATOM 1435 O O . ALA B 1 55 ? -7.742 -6.137 -5.539 1 98.69 55 ALA B O 1
ATOM 1436 N N . HIS B 1 56 ? -6.555 -4.617 -6.715 1 98.56 56 HIS B N 1
ATOM 1437 C CA . HIS B 1 56 ? -5.363 -4.816 -5.895 1 98.56 56 HIS B CA 1
ATOM 1438 C C . HIS B 1 56 ? -5.586 -4.328 -4.469 1 98.56 56 HIS B C 1
ATOM 1440 O O . HIS B 1 56 ? -6.07 -3.213 -4.254 1 98.56 56 HIS B O 1
ATOM 1446 N N . GLY B 1 57 ? -5.105 -5.129 -3.469 1 98.44 57 GLY B N 1
ATOM 1447 C CA . GLY B 1 57 ? -5.168 -4.688 -2.084 1 98.44 57 GLY B CA 1
ATOM 1448 C C . GLY B 1 57 ? -4.391 -3.412 -1.828 1 98.44 57 GLY B C 1
ATOM 1449 O O . GLY B 1 57 ? -4.863 -2.523 -1.116 1 98.44 57 GLY B O 1
ATOM 1450 N N . ILE B 1 58 ? -3.219 -3.289 -2.369 1 98.69 58 ILE B N 1
ATOM 1451 C CA . ILE B 1 58 ? -2.355 -2.129 -2.182 1 98.69 58 ILE B CA 1
ATOM 1452 C C . ILE B 1 58 ? -2.992 -0.901 -2.83 1 98.69 58 ILE B C 1
ATOM 1454 O O . ILE B 1 58 ? -2.918 0.204 -2.287 1 98.69 58 ILE B O 1
ATOM 1458 N N . LEU B 1 59 ? -3.641 -1.084 -4.031 1 98.44 59 LEU B N 1
ATOM 1459 C CA . LEU B 1 59 ? -4.422 -0.009 -4.633 1 98.44 59 LEU B CA 1
ATOM 1460 C C . LEU B 1 59 ? -5.453 0.529 -3.648 1 98.44 59 LEU B C 1
ATOM 1462 O O . LEU B 1 59 ? -5.5 1.732 -3.387 1 98.44 59 LEU B O 1
ATOM 1466 N N . VAL B 1 60 ? -6.25 -0.347 -3.074 1 98.81 60 VAL B N 1
ATOM 1467 C CA . VAL B 1 60 ? -7.32 0.026 -2.156 1 98.81 60 VAL B CA 1
ATOM 1468 C C . VAL B 1 60 ? -6.73 0.676 -0.909 1 98.81 60 VAL B C 1
ATOM 1470 O O . VAL B 1 60 ? -7.285 1.642 -0.38 1 98.81 60 VAL B O 1
ATOM 1473 N N . SER B 1 61 ? -5.594 0.198 -0.464 1 98.69 61 SER B N 1
ATOM 1474 C CA . SER B 1 61 ? -4.922 0.766 0.701 1 98.69 61 SER B CA 1
ATOM 1475 C C . SER B 1 61 ? -4.473 2.197 0.437 1 98.69 61 SER B C 1
ATOM 1477 O O . SER B 1 61 ? -4.262 2.971 1.373 1 98.69 61 SER B O 1
ATOM 1479 N N . GLY B 1 62 ? -4.336 2.562 -0.811 1 98.69 62 GLY B N 1
ATOM 1480 C CA . GLY B 1 62 ? -4.02 3.936 -1.172 1 98.69 62 GLY B CA 1
ATOM 1481 C C . GLY B 1 62 ? -5.051 4.934 -0.682 1 98.69 62 GLY B C 1
ATOM 1482 O O . GLY B 1 62 ? -4.727 6.102 -0.441 1 98.69 62 GLY B O 1
ATOM 1483 N N . LEU B 1 63 ? -6.293 4.516 -0.529 1 98.81 63 LEU B N 1
ATOM 1484 C CA . LEU B 1 63 ? -7.336 5.398 -0.025 1 98.81 63 LEU B CA 1
ATOM 1485 C C . LEU B 1 63 ? -7.035 5.836 1.405 1 98.81 63 LEU B C 1
ATOM 1487 O O . LEU B 1 63 ? -7.336 6.969 1.79 1 98.81 63 LEU B O 1
ATOM 1491 N N . THR B 1 64 ? -6.473 4.953 2.172 1 98.75 64 THR B N 1
ATOM 1492 C CA . THR B 1 64 ? -6.062 5.281 3.531 1 98.75 64 THR B CA 1
ATOM 1493 C C . THR B 1 64 ? -4.977 6.355 3.523 1 98.75 64 THR B C 1
ATOM 1495 O O . THR B 1 64 ? -5.027 7.301 4.309 1 98.75 64 THR B O 1
ATOM 1498 N N . SER B 1 65 ? -4.012 6.172 2.625 1 97.94 65 SER B N 1
ATOM 1499 C CA . SER B 1 65 ? -2.959 7.176 2.516 1 97.94 65 SER B CA 1
ATOM 1500 C C . SER B 1 65 ? -3.535 8.555 2.205 1 97.94 65 SER B C 1
ATOM 1502 O O . SER B 1 65 ? -3.014 9.57 2.67 1 97.94 65 SER B O 1
ATOM 1504 N N . ALA B 1 66 ? -4.605 8.602 1.411 1 98.12 66 ALA B N 1
ATOM 1505 C CA . ALA B 1 66 ? -5.277 9.867 1.106 1 98.12 66 ALA B CA 1
ATOM 1506 C C . ALA B 1 66 ? -5.836 10.508 2.373 1 98.12 66 ALA B C 1
ATOM 1508 O O . ALA B 1 66 ? -5.703 11.719 2.57 1 98.12 66 ALA B O 1
ATOM 1509 N N . VAL B 1 67 ? -6.469 9.719 3.219 1 98.69 67 VAL B N 1
ATOM 1510 C CA . VAL B 1 67 ? -7.031 10.25 4.457 1 98.69 67 VAL B CA 1
ATOM 1511 C C . VAL B 1 67 ? -5.91 10.805 5.336 1 98.69 67 VAL B C 1
ATOM 1513 O O . VAL B 1 67 ? -6.012 11.922 5.848 1 98.69 67 VAL B O 1
ATOM 1516 N N . LEU B 1 68 ? -4.848 10.055 5.449 1 98.44 68 LEU B N 1
ATOM 1517 C CA . LEU B 1 68 ? -3.727 10.453 6.297 1 98.44 68 LEU B CA 1
ATOM 1518 C C . LEU B 1 68 ? -3.084 11.734 5.781 1 98.44 68 LEU B C 1
ATOM 1520 O O . LEU B 1 68 ? -2.795 12.648 6.562 1 98.44 68 LEU B O 1
ATOM 1524 N N . GLY B 1 69 ? -2.912 11.781 4.516 1 96.31 69 GLY B N 1
ATOM 1525 C CA . GLY B 1 69 ? -2.176 12.875 3.906 1 96.31 69 GLY B CA 1
ATOM 1526 C C . GLY B 1 69 ? -3.018 14.117 3.701 1 96.31 69 GLY B C 1
ATOM 1527 O O . GLY B 1 69 ? -2.482 15.227 3.564 1 96.31 69 GLY B O 1
ATOM 1528 N N . MET B 1 70 ? -4.395 13.898 3.705 1 96.81 70 MET B N 1
ATOM 1529 C CA . MET B 1 70 ? -5.207 15.039 3.295 1 96.81 70 MET B CA 1
ATOM 1530 C C . MET B 1 70 ? -6.168 15.445 4.406 1 96.81 70 MET B C 1
ATOM 1532 O O . MET B 1 70 ? -6.68 16.562 4.41 1 96.81 70 MET B O 1
ATOM 1536 N N . GLN B 1 71 ? -6.414 14.602 5.367 1 97.69 71 GLN B N 1
ATOM 1537 C CA . GLN B 1 71 ? -7.492 14.906 6.301 1 97.69 71 GLN B CA 1
ATOM 1538 C C . GLN B 1 71 ? -7.016 14.789 7.746 1 97.69 71 GLN B C 1
ATOM 1540 O O . GLN B 1 71 ? -7.227 15.703 8.547 1 97.69 71 GLN B O 1
ATOM 1545 N N . LEU B 1 72 ? -6.445 13.703 8.086 1 98.44 72 LEU B N 1
ATOM 1546 C CA . LEU B 1 72 ? -6.051 13.43 9.461 1 98.44 72 LEU B CA 1
ATOM 1547 C C . LEU B 1 72 ? -4.816 12.531 9.508 1 98.44 72 LEU B C 1
ATOM 1549 O O . LEU B 1 72 ? -4.91 11.336 9.234 1 98.44 72 LEU B O 1
ATOM 1553 N N . PRO B 1 73 ? -3.611 13.125 9.789 1 98.12 73 PRO B N 1
ATOM 1554 C CA . PRO B 1 73 ? -3.398 14.484 10.289 1 98.12 73 PRO B CA 1
ATOM 1555 C C . PRO B 1 73 ? -3.502 15.539 9.188 1 98.12 73 PRO B C 1
ATOM 1557 O O . PRO B 1 73 ? -3.738 16.719 9.469 1 98.12 73 PRO B O 1
ATOM 1560 N N . GLY B 1 74 ? -3.252 15.117 7.906 1 97.31 74 GLY B N 1
ATOM 1561 C CA . GLY B 1 74 ? -3.383 16.078 6.82 1 97.31 74 GLY B CA 1
ATOM 1562 C C . GLY B 1 74 ? -2.059 16.422 6.172 1 97.31 74 GLY B C 1
ATOM 1563 O O . GLY B 1 74 ? -1.047 15.758 6.414 1 97.31 74 GLY B O 1
ATOM 1564 N N . PRO B 1 75 ? -2.082 17.484 5.258 1 95.38 75 PRO B N 1
ATOM 1565 C CA . PRO B 1 75 ? -0.878 17.859 4.516 1 95.38 75 PRO B CA 1
ATOM 1566 C C . PRO B 1 75 ? 0.343 18.031 5.418 1 95.38 75 PRO B C 1
ATOM 1568 O O . PRO B 1 75 ? 0.242 18.625 6.492 1 95.38 75 PRO B O 1
ATOM 1571 N N . GLY B 1 76 ? 1.458 17.438 4.969 1 93.75 76 GLY B N 1
ATOM 1572 C CA . GLY B 1 76 ? 2.686 17.484 5.746 1 93.75 76 GLY B CA 1
ATOM 1573 C C . GLY B 1 76 ? 2.936 16.234 6.566 1 93.75 76 GLY B C 1
ATOM 1574 O O . GLY B 1 76 ? 4.008 16.078 7.152 1 93.75 76 GLY B O 1
ATOM 1575 N N . THR B 1 77 ? 1.996 15.398 6.59 1 96.62 77 THR B N 1
ATOM 1576 C CA . THR B 1 77 ? 2.119 14.148 7.336 1 96.62 77 THR B CA 1
ATOM 1577 C C . THR B 1 77 ? 3.199 13.258 6.727 1 96.62 77 THR B C 1
ATOM 1579 O O . THR B 1 77 ? 3.262 13.094 5.508 1 96.62 77 THR B O 1
ATOM 1582 N N . ILE B 1 78 ? 4.004 12.711 7.598 1 96.12 78 ILE B N 1
ATOM 1583 C CA . ILE B 1 78 ? 5.004 11.734 7.184 1 96.12 78 ILE B CA 1
ATOM 1584 C C . ILE B 1 78 ? 4.555 10.336 7.586 1 96.12 78 ILE B C 1
ATOM 1586 O O . ILE B 1 78 ? 4.246 10.086 8.75 1 96.12 78 ILE B O 1
ATOM 1590 N N . TYR B 1 79 ? 4.457 9.578 6.602 1 97.69 79 TYR B N 1
ATOM 1591 C CA . TYR B 1 79 ? 4.062 8.18 6.777 1 97.69 79 TYR B CA 1
ATOM 1592 C C . TYR B 1 79 ? 5.246 7.336 7.23 1 97.69 79 TYR B C 1
ATOM 1594 O O . TYR B 1 79 ? 6.227 7.184 6.496 1 97.69 79 TYR B O 1
ATOM 1602 N N . LEU B 1 80 ? 5.199 6.691 8.453 1 98.56 80 LEU B N 1
ATOM 1603 C CA . LEU B 1 80 ? 6.316 5.93 9 1 98.56 80 LEU B CA 1
ATOM 1604 C C . LEU B 1 80 ? 6.113 4.434 8.781 1 98.56 80 LEU B C 1
ATOM 1606 O O . LEU B 1 80 ? 7.082 3.693 8.594 1 98.56 80 LEU B O 1
ATOM 1610 N N . GLY B 1 81 ? 4.887 4.02 8.844 1 98.88 81 GLY B N 1
ATOM 1611 C CA . GLY B 1 81 ? 4.621 2.6 8.664 1 98.88 81 GLY B CA 1
ATOM 1612 C C . GLY B 1 81 ? 3.143 2.283 8.523 1 98.88 81 GLY B C 1
ATOM 1613 O O . GLY B 1 81 ? 2.291 3.102 8.875 1 98.88 81 GLY B O 1
ATOM 1614 N N . GLN B 1 82 ? 2.85 1.052 8.047 1 98.88 82 GLN B N 1
ATOM 1615 C CA . GLN B 1 82 ? 1.484 0.576 7.848 1 98.88 82 GLN B CA 1
ATOM 1616 C C . GLN B 1 82 ? 1.407 -0.943 7.973 1 98.88 82 GLN B C 1
ATOM 1618 O O . GLN B 1 82 ? 2.148 -1.665 7.301 1 98.88 82 GLN B O 1
ATOM 1623 N N . GLU B 1 83 ? 0.545 -1.36 8.836 1 98.88 83 GLU B N 1
ATOM 1624 C CA . GLU B 1 83 ? 0.117 -2.756 8.859 1 98.88 83 GLU B CA 1
ATOM 1625 C C . GLU B 1 83 ? -1.204 -2.941 8.117 1 98.88 83 GLU B C 1
ATOM 1627 O O . GLU B 1 83 ? -2.168 -2.211 8.367 1 98.88 83 GLU B O 1
ATOM 1632 N N . LEU B 1 84 ? -1.183 -3.883 7.238 1 98.88 84 LEU B N 1
ATOM 1633 C CA . LEU B 1 84 ? -2.385 -4.172 6.465 1 98.88 84 LEU B CA 1
ATOM 1634 C C . LEU B 1 84 ? -2.771 -5.641 6.59 1 98.88 84 LEU B C 1
ATOM 1636 O O . LEU B 1 84 ? -1.933 -6.527 6.41 1 98.88 84 LEU B O 1
ATOM 1640 N N . ARG B 1 85 ? -3.969 -5.891 6.93 1 98.88 85 ARG B N 1
ATOM 1641 C CA . ARG B 1 85 ? -4.594 -7.203 6.812 1 98.88 85 ARG B CA 1
ATOM 1642 C C . ARG B 1 85 ? -5.715 -7.188 5.777 1 98.88 85 ARG B C 1
ATOM 1644 O O . ARG B 1 85 ? -6.707 -6.473 5.941 1 98.88 85 ARG B O 1
ATOM 1651 N N . PHE B 1 86 ? -5.547 -7.973 4.738 1 98.81 86 PHE B N 1
ATOM 1652 C CA . PHE B 1 86 ? -6.543 -8.062 3.676 1 98.81 86 PHE B CA 1
ATOM 1653 C C . PHE B 1 86 ? -7.594 -9.117 4.004 1 98.81 86 PHE B C 1
ATOM 1655 O O . PHE B 1 86 ? -7.328 -10.312 3.91 1 98.81 86 PHE B O 1
ATOM 1662 N N . LYS B 1 87 ? -8.82 -8.664 4.23 1 98.75 87 LYS B N 1
ATOM 1663 C CA . LYS B 1 87 ? -9.812 -9.516 4.887 1 98.75 87 LYS B CA 1
ATOM 1664 C C . LYS B 1 87 ? -10.812 -10.07 3.877 1 98.75 87 LYS B C 1
ATOM 1666 O O . LYS B 1 87 ? -11.383 -11.141 4.09 1 98.75 87 LYS B O 1
ATOM 1671 N N . ALA B 1 88 ? -11.094 -9.344 2.883 1 98.69 88 ALA B N 1
ATOM 1672 C CA . ALA B 1 88 ? -12.07 -9.719 1.863 1 98.69 88 ALA B CA 1
ATOM 1673 C C . ALA B 1 88 ? -11.734 -9.078 0.52 1 98.69 88 ALA B C 1
ATOM 1675 O O . ALA B 1 88 ? -11.062 -8.047 0.467 1 98.69 88 ALA B O 1
ATOM 1676 N N . PRO B 1 89 ? -12.18 -9.688 -0.557 1 98.56 89 PRO B N 1
ATOM 1677 C CA . PRO B 1 89 ? -11.883 -9.102 -1.867 1 98.56 89 PRO B CA 1
ATOM 1678 C C . PRO B 1 89 ? -12.633 -7.789 -2.109 1 98.56 89 PRO B C 1
ATOM 1680 O O . PRO B 1 89 ? -13.68 -7.555 -1.501 1 98.56 89 PRO B O 1
ATOM 1683 N N . VAL B 1 90 ? -12.062 -6.961 -2.891 1 98.88 90 VAL B N 1
ATOM 1684 C CA . VAL B 1 90 ? -12.719 -5.777 -3.428 1 98.88 90 VAL B CA 1
ATOM 1685 C C . VAL B 1 90 ? -12.961 -5.953 -4.926 1 98.88 90 VAL B C 1
ATOM 1687 O O . VAL B 1 90 ? -12.016 -6.18 -5.691 1 98.88 90 VAL B O 1
ATOM 1690 N N . TYR B 1 91 ? -14.164 -5.887 -5.348 1 98.81 91 TYR B N 1
ATOM 1691 C CA . TYR B 1 91 ? -14.516 -6.062 -6.754 1 98.81 91 TYR B CA 1
ATOM 1692 C C . TYR B 1 91 ? -14.594 -4.719 -7.469 1 98.81 91 TYR B C 1
ATOM 1694 O O . TYR B 1 91 ? -14.844 -3.688 -6.836 1 98.81 91 TYR B O 1
ATOM 1702 N N . ILE B 1 92 ? -14.312 -4.789 -8.766 1 98.62 92 ILE B N 1
ATOM 1703 C CA . ILE B 1 92 ? -14.5 -3.598 -9.586 1 98.62 92 ILE B CA 1
ATOM 1704 C C . ILE B 1 92 ? -15.953 -3.119 -9.461 1 98.62 92 ILE B C 1
ATOM 1706 O O . ILE B 1 92 ? -16.891 -3.908 -9.617 1 98.62 92 ILE B O 1
ATOM 1710 N N . GLY B 1 93 ? -16.109 -1.863 -9.094 1 98.75 93 GLY B N 1
ATOM 1711 C CA . GLY B 1 93 ? -17.438 -1.309 -8.891 1 98.75 93 GLY B CA 1
ATOM 1712 C C . GLY B 1 93 ? -17.781 -1.127 -7.422 1 98.75 93 GLY B C 1
ATOM 1713 O O . GLY B 1 93 ? -18.734 -0.422 -7.09 1 98.75 93 GLY B O 1
ATOM 1714 N N . ASP B 1 94 ? -17.047 -1.72 -6.531 1 98.88 94 ASP B N 1
ATOM 1715 C CA . ASP B 1 94 ? -17.281 -1.528 -5.105 1 98.88 94 ASP B CA 1
ATOM 1716 C C . ASP B 1 94 ? -17 -0.087 -4.691 1 98.88 94 ASP B C 1
ATOM 1718 O O . ASP B 1 94 ? -16.031 0.523 -5.168 1 98.88 94 ASP B O 1
ATOM 1722 N N . THR B 1 95 ? -17.797 0.443 -3.848 1 98.94 95 THR B N 1
ATOM 1723 C CA . THR B 1 95 ? -17.484 1.696 -3.168 1 98.94 95 THR B CA 1
ATOM 1724 C C . THR B 1 95 ? -16.844 1.432 -1.811 1 98.94 95 THR B C 1
ATOM 1726 O O . THR B 1 95 ? -17.406 0.718 -0.978 1 98.94 95 THR B O 1
ATOM 1729 N N . ILE B 1 96 ? -15.68 2.002 -1.635 1 98.94 96 ILE B N 1
ATOM 1730 C CA . ILE B 1 96 ? -14.898 1.746 -0.43 1 98.94 96 ILE B CA 1
ATOM 1731 C C . ILE B 1 96 ? -14.781 3.027 0.393 1 98.94 96 ILE B C 1
ATOM 1733 O O . ILE B 1 96 ? -14.453 4.086 -0.141 1 98.94 96 ILE B O 1
ATOM 1737 N N . ARG B 1 97 ? -15.07 2.926 1.634 1 98.94 97 ARG B N 1
ATOM 1738 C CA . ARG B 1 97 ? -14.812 3.994 2.594 1 98.94 97 ARG B CA 1
ATOM 1739 C C . ARG B 1 97 ? -13.602 3.664 3.467 1 98.94 97 ARG B C 1
ATOM 1741 O O . ARG B 1 97 ? -13.641 2.709 4.246 1 98.94 97 ARG B O 1
ATOM 1748 N N . ALA B 1 98 ? -12.602 4.434 3.338 1 98.94 98 ALA B N 1
ATOM 1749 C CA . ALA B 1 98 ? -11.43 4.312 4.199 1 98.94 98 ALA B CA 1
ATOM 1750 C C . ALA B 1 98 ? -11.562 5.203 5.434 1 98.94 98 ALA B C 1
ATOM 1752 O O . ALA B 1 98 ? -11.742 6.418 5.316 1 98.94 98 ALA B O 1
ATOM 1753 N N . VAL B 1 99 ? -11.406 4.582 6.574 1 98.94 99 VAL B N 1
ATOM 1754 C CA . VAL B 1 99 ? -11.594 5.301 7.828 1 98.94 99 VAL B CA 1
ATOM 1755 C C . VAL B 1 99 ? -10.352 5.152 8.695 1 98.94 99 VAL B C 1
ATOM 1757 O O . VAL B 1 99 ? -9.773 4.062 8.797 1 98.94 99 VAL B O 1
ATOM 1760 N N . VAL B 1 100 ? -9.945 6.258 9.281 1 98.94 100 VAL B N 1
ATOM 1761 C CA . VAL B 1 100 ? -8.867 6.203 10.266 1 98.94 100 VAL B CA 1
ATOM 1762 C C . VAL B 1 100 ? -9.352 6.766 11.594 1 98.94 100 VAL B C 1
ATOM 1764 O O . VAL B 1 100 ? -10.188 7.672 11.625 1 98.94 100 VAL B O 1
ATOM 1767 N N . VAL B 1 101 ? -8.852 6.18 12.664 1 98.94 101 VAL B N 1
ATOM 1768 C CA . VAL B 1 101 ? -9.172 6.637 14.008 1 98.94 101 VAL B CA 1
ATOM 1769 C C . VAL B 1 101 ? -7.891 6.727 14.844 1 98.94 101 VAL B C 1
ATOM 1771 O O . VAL B 1 101 ? -7.117 5.77 14.914 1 98.94 101 VAL B O 1
ATOM 1774 N N . VAL B 1 102 ? -7.723 7.848 15.5 1 98.94 102 VAL B N 1
ATOM 1775 C CA . VAL B 1 102 ? -6.547 8.031 16.344 1 98.94 102 VAL B CA 1
ATOM 1776 C C . VAL B 1 102 ? -6.613 7.082 17.547 1 98.94 102 VAL B C 1
ATOM 1778 O O . VAL B 1 102 ? -7.559 7.133 18.328 1 98.94 102 VAL B O 1
ATOM 1781 N N . ALA B 1 103 ? -5.605 6.301 17.641 1 98.94 103 ALA B N 1
ATOM 1782 C CA . ALA B 1 103 ? -5.617 5.273 18.688 1 98.94 103 ALA B CA 1
ATOM 1783 C C . ALA B 1 103 ? -4.57 5.562 19.75 1 98.94 103 ALA B C 1
ATOM 1785 O O . ALA B 1 103 ? -4.742 5.195 20.922 1 98.94 103 ALA B O 1
ATOM 1786 N N . GLU B 1 104 ? -3.467 6.109 19.391 1 98.88 104 GLU B N 1
ATOM 1787 C CA . GLU B 1 104 ? -2.354 6.395 20.297 1 98.88 104 GLU B CA 1
ATOM 1788 C C . GLU B 1 104 ? -1.618 7.664 19.875 1 98.88 104 GLU B C 1
ATOM 1790 O O . GLU B 1 104 ? -1.445 7.926 18.688 1 98.88 104 GLU B O 1
ATOM 1795 N N . ILE B 1 105 ? -1.192 8.43 20.875 1 98.75 105 ILE B N 1
ATOM 1796 C CA . ILE B 1 105 ? -0.411 9.641 20.672 1 98.75 105 ILE B CA 1
ATOM 1797 C C . ILE B 1 105 ? 0.867 9.586 21.5 1 98.75 105 ILE B C 1
ATOM 1799 O O . ILE B 1 105 ? 0.811 9.484 22.734 1 98.75 105 ILE B O 1
ATOM 1803 N N . ILE B 1 106 ? 1.938 9.578 20.828 1 98.5 106 ILE B N 1
ATOM 1804 C CA . ILE B 1 106 ? 3.244 9.625 21.484 1 98.5 106 ILE B CA 1
ATOM 1805 C C . ILE B 1 106 ? 3.869 11.008 21.281 1 98.5 106 ILE B C 1
ATOM 1807 O O . ILE B 1 106 ? 4.684 11.195 20.359 1 98.5 106 ILE B O 1
ATOM 1811 N N . THR B 1 107 ? 3.611 11.914 22.109 1 97.31 107 THR B N 1
ATOM 1812 C CA . THR B 1 107 ? 3.869 13.336 21.938 1 97.31 107 THR B CA 1
ATOM 1813 C C . THR B 1 107 ? 5.367 13.609 21.859 1 97.31 107 THR B C 1
ATOM 1815 O O . THR B 1 107 ? 5.82 14.383 21.016 1 97.31 107 THR B O 1
ATOM 1818 N N . ASP B 1 108 ? 6.125 12.93 22.766 1 97.19 108 ASP B N 1
ATOM 1819 C CA . ASP B 1 108 ? 7.551 13.219 22.859 1 97.19 108 ASP B CA 1
ATOM 1820 C C . ASP B 1 108 ? 8.273 12.844 21.562 1 97.19 108 ASP B C 1
ATOM 1822 O O . ASP B 1 108 ? 9.344 13.383 21.266 1 97.19 108 ASP B O 1
ATOM 1826 N N . LYS B 1 109 ? 7.637 11.961 20.828 1 97.69 109 LYS B N 1
ATOM 1827 C CA . LYS B 1 109 ? 8.266 11.531 19.578 1 97.69 109 LYS B CA 1
ATOM 1828 C C . LYS B 1 109 ? 7.551 12.117 18.359 1 97.69 109 LYS B C 1
ATOM 1830 O O . LYS B 1 109 ? 7.934 11.852 17.219 1 97.69 109 LYS B O 1
ATOM 1835 N N . ASN B 1 110 ? 6.508 12.867 18.562 1 98.19 110 ASN B N 1
ATOM 1836 C CA . ASN B 1 110 ? 5.66 13.398 17.5 1 98.19 110 ASN B CA 1
ATOM 1837 C C . ASN B 1 110 ? 5.117 12.281 16.609 1 98.19 110 ASN B C 1
ATOM 1839 O O . ASN B 1 110 ? 5.18 12.383 15.391 1 98.19 110 ASN B O 1
ATOM 1843 N N . ILE B 1 111 ? 4.68 11.242 17.281 1 98.75 111 ILE B N 1
ATOM 1844 C CA . ILE B 1 111 ? 4.16 10.086 16.547 1 98.75 111 ILE B CA 1
ATOM 1845 C C . ILE B 1 111 ? 2.703 9.844 16.938 1 98.75 111 ILE B C 1
ATOM 1847 O O . ILE B 1 111 ? 2.346 9.938 18.125 1 98.75 111 ILE B O 1
ATOM 1851 N N . VAL B 1 112 ? 1.9 9.562 15.969 1 98.88 112 VAL B N 1
ATOM 1852 C CA . VAL B 1 112 ? 0.506 9.18 16.156 1 98.88 112 VAL B CA 1
ATOM 1853 C C . VAL B 1 112 ? 0.248 7.828 15.5 1 98.88 112 VAL B C 1
ATOM 1855 O O . VAL B 1 112 ? 0.693 7.586 14.375 1 98.88 112 VAL B O 1
ATOM 1858 N N . LYS B 1 113 ? -0.432 6.945 16.203 1 98.94 113 LYS B N 1
ATOM 1859 C CA . LYS B 1 113 ? -0.914 5.691 15.641 1 98.94 113 LYS B CA 1
ATOM 1860 C C . LYS B 1 113 ? -2.424 5.727 15.422 1 98.94 113 LYS B C 1
ATOM 1862 O O . LYS B 1 113 ? -3.172 6.156 16.312 1 98.94 113 LYS B O 1
ATOM 1867 N N . LEU B 1 114 ? -2.791 5.305 14.281 1 98.94 114 LEU B N 1
ATOM 1868 C CA . LEU B 1 114 ? -4.203 5.301 13.922 1 98.94 114 LEU B CA 1
ATOM 1869 C C . LEU B 1 114 ? -4.648 3.908 13.492 1 98.94 114 LEU B C 1
ATOM 1871 O O . LEU B 1 114 ? -3.943 3.229 12.742 1 98.94 114 LEU B O 1
ATOM 1875 N N . THR B 1 115 ? -5.812 3.488 14.008 1 98.94 115 THR B N 1
ATOM 1876 C CA . THR B 1 115 ? -6.441 2.322 13.398 1 98.94 115 THR B CA 1
ATOM 1877 C C . THR B 1 115 ? -7 2.666 12.023 1 98.94 115 THR B C 1
ATOM 1879 O O . THR B 1 115 ? -7.543 3.756 11.82 1 98.94 115 THR B O 1
ATOM 1882 N N . THR B 1 116 ? -6.891 1.787 11.102 1 98.94 116 THR B N 1
ATOM 1883 C CA . THR B 1 116 ? -7.359 2.01 9.734 1 98.94 116 THR B CA 1
ATOM 1884 C C . THR B 1 116 ? -8.289 0.885 9.289 1 98.94 116 THR B C 1
ATOM 1886 O O . THR B 1 116 ? -8.031 -0.287 9.578 1 98.94 116 THR B O 1
ATOM 1889 N N . GLN B 1 117 ? -9.367 1.261 8.648 1 98.94 117 GLN B N 1
ATOM 1890 C CA . GLN B 1 117 ? -10.281 0.298 8.047 1 98.94 117 GLN B CA 1
ATOM 1891 C C . GLN B 1 117 ? -10.766 0.776 6.684 1 98.94 117 GLN B C 1
ATOM 1893 O O . GLN B 1 117 ? -11.047 1.962 6.5 1 98.94 117 GLN B O 1
ATOM 1898 N N . SER B 1 118 ? -10.773 -0.097 5.715 1 98.94 118 SER B N 1
ATOM 1899 C CA . SER B 1 118 ? -11.523 0.07 4.477 1 98.94 118 SER B CA 1
ATOM 1900 C C . SER B 1 118 ? -12.797 -0.771 4.484 1 98.94 118 SER B C 1
ATOM 1902 O O . SER B 1 118 ? -12.742 -1.982 4.703 1 98.94 118 SER B O 1
ATOM 1904 N N . ILE B 1 119 ? -13.891 -0.119 4.238 1 98.94 119 ILE B N 1
ATOM 1905 C CA . ILE B 1 119 ? -15.203 -0.748 4.359 1 98.94 119 ILE B CA 1
ATOM 1906 C C . ILE B 1 119 ? -15.961 -0.607 3.045 1 98.94 119 ILE B C 1
ATOM 1908 O O . ILE B 1 119 ? -16.062 0.49 2.488 1 98.94 119 ILE B O 1
ATOM 1912 N N . ASN B 1 120 ? -16.5 -1.715 2.539 1 98.88 120 ASN B N 1
ATOM 1913 C CA . ASN B 1 120 ? -17.234 -1.619 1.275 1 98.88 120 ASN B CA 1
ATOM 1914 C C . ASN B 1 120 ? -18.672 -1.182 1.488 1 98.88 120 ASN B C 1
ATOM 1916 O O . ASN B 1 120 ? -19.078 -0.904 2.617 1 98.88 120 ASN B O 1
ATOM 1920 N N . GLN B 1 121 ? -19.484 -1.081 0.409 1 98.81 121 GLN B N 1
ATOM 1921 C CA . GLN B 1 121 ? -20.844 -0.541 0.429 1 98.81 121 GLN B CA 1
ATOM 1922 C C . GLN B 1 121 ? -21.781 -1.433 1.241 1 98.81 121 GLN B C 1
ATOM 1924 O O . GLN B 1 121 ? -22.859 -0.997 1.654 1 98.81 121 GLN B O 1
ATOM 1929 N N . ASP B 1 122 ? -21.391 -2.629 1.498 1 98.69 122 ASP B N 1
ATOM 1930 C CA . ASP B 1 122 ? -22.234 -3.57 2.238 1 98.69 122 ASP B CA 1
ATOM 1931 C C . ASP B 1 122 ? -21.844 -3.604 3.715 1 98.69 122 ASP B C 1
ATOM 1933 O O . ASP B 1 122 ? -22.328 -4.445 4.473 1 98.69 122 ASP B O 1
ATOM 1937 N N . GLY B 1 123 ? -20.922 -2.795 4.031 1 98.75 123 GLY B N 1
ATOM 1938 C CA . GLY B 1 123 ? -20.516 -2.703 5.426 1 98.75 123 GLY B CA 1
ATOM 1939 C C . GLY B 1 123 ? -19.484 -3.736 5.812 1 98.75 123 GLY B C 1
ATOM 1940 O O . GLY B 1 123 ? -19.203 -3.934 7 1 98.75 123 GLY B O 1
ATOM 1941 N N . VAL B 1 124 ? -18.906 -4.379 4.848 1 98.81 124 VAL B N 1
ATOM 1942 C CA . VAL B 1 124 ? -17.875 -5.391 5.098 1 98.81 124 VAL B CA 1
ATOM 1943 C C . VAL B 1 124 ? -16.5 -4.734 5.184 1 98.81 124 VAL B C 1
ATOM 1945 O O . VAL B 1 124 ? -16.125 -3.961 4.297 1 98.81 124 VAL B O 1
ATOM 1948 N N . VAL B 1 125 ? -15.719 -4.988 6.293 1 98.94 125 VAL B N 1
ATOM 1949 C CA . VAL B 1 125 ? -14.328 -4.555 6.383 1 98.94 125 VAL B CA 1
ATOM 1950 C C . VAL B 1 125 ? -13.469 -5.398 5.445 1 98.94 125 VAL B C 1
ATOM 1952 O O . VAL B 1 125 ? -13.305 -6.602 5.656 1 98.94 125 VAL B O 1
ATOM 1955 N N . VAL B 1 126 ? -12.898 -4.746 4.48 1 98.94 126 VAL B N 1
ATOM 1956 C CA . VAL B 1 126 ? -12.141 -5.496 3.48 1 98.94 126 VAL B CA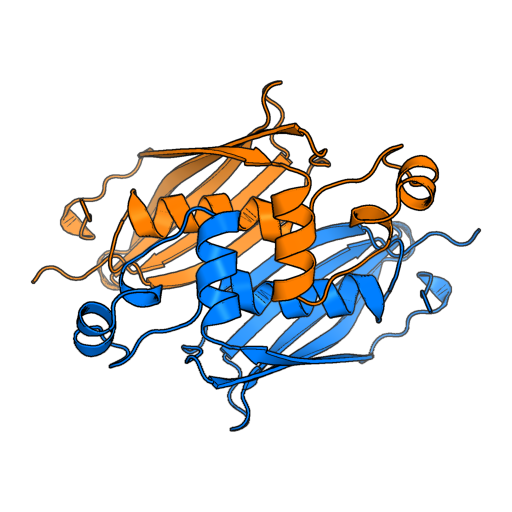 1
ATOM 1957 C C . VAL B 1 126 ? -10.648 -5.398 3.781 1 98.94 126 VAL B C 1
ATOM 1959 O O . VAL B 1 126 ? -9.867 -6.266 3.373 1 98.94 126 VAL B O 1
ATOM 1962 N N . ILE B 1 127 ? -10.188 -4.344 4.359 1 98.94 127 ILE B N 1
ATOM 1963 C CA . ILE B 1 127 ? -8.828 -4.152 4.836 1 98.94 127 ILE B CA 1
ATOM 1964 C C . ILE B 1 127 ? -8.844 -3.531 6.23 1 98.94 127 IL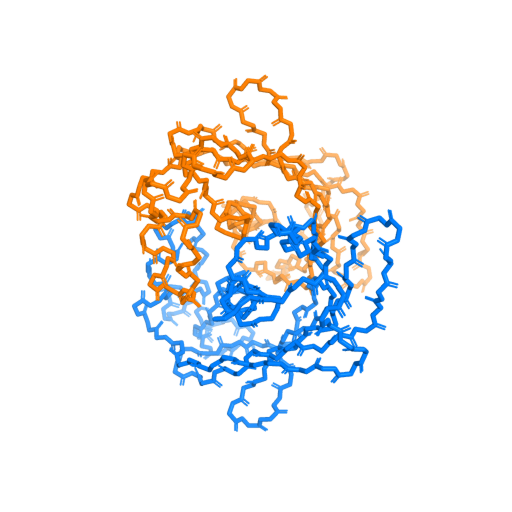E B C 1
ATOM 1966 O O . ILE B 1 127 ? -9.664 -2.654 6.516 1 98.94 127 ILE B O 1
ATOM 1970 N N . GLU B 1 128 ? -7.926 -3.885 7.047 1 98.94 128 GLU B N 1
ATOM 1971 C CA . GLU B 1 128 ? -7.754 -3.225 8.336 1 98.94 128 GLU B CA 1
ATOM 1972 C C . GLU B 1 128 ? -6.289 -3.219 8.758 1 98.94 128 GLU B C 1
ATOM 1974 O O . GLU B 1 128 ? -5.461 -3.916 8.172 1 98.94 128 GLU B O 1
ATOM 1979 N N . GLY B 1 129 ? -5.984 -2.414 9.773 1 98.81 129 GLY B N 1
ATOM 1980 C CA . GLY B 1 129 ? -4.613 -2.35 10.25 1 98.81 129 GLY B CA 1
ATOM 1981 C C . GLY B 1 129 ? -4.336 -1.132 11.109 1 98.81 129 GLY B C 1
ATOM 1982 O O . GLY B 1 129 ? -5.238 -0.625 11.789 1 98.81 129 GLY B O 1
ATOM 1983 N N . ILE B 1 130 ? -3.021 -0.78 11.148 1 98.94 130 ILE B N 1
ATOM 1984 C CA . ILE B 1 130 ? -2.549 0.357 11.93 1 98.94 130 ILE B CA 1
ATOM 1985 C C . ILE B 1 130 ? -1.57 1.184 11.094 1 98.94 130 ILE B C 1
ATOM 1987 O O . ILE B 1 130 ? -0.673 0.633 10.453 1 98.94 130 ILE B O 1
ATOM 1991 N N . ALA B 1 131 ? -1.817 2.41 11.078 1 98.94 131 ALA B N 1
ATOM 1992 C CA . ALA B 1 131 ? -0.864 3.352 10.5 1 98.94 131 ALA B CA 1
ATOM 1993 C C . ALA B 1 131 ? -0.067 4.066 11.586 1 98.94 131 ALA B C 1
ATOM 1995 O O . ALA B 1 131 ? -0.615 4.43 12.625 1 98.94 131 ALA B O 1
ATOM 1996 N N . THR B 1 132 ? 1.179 4.242 11.391 1 98.94 132 THR B N 1
ATOM 1997 C CA . THR B 1 132 ? 2.051 5.074 12.211 1 98.94 132 THR B CA 1
ATOM 1998 C C . THR B 1 132 ? 2.543 6.285 11.422 1 98.94 132 THR B C 1
ATOM 2000 O O . THR B 1 132 ? 3.133 6.141 10.352 1 98.94 132 THR B O 1
ATOM 2003 N N . VAL B 1 133 ? 2.287 7.48 11.984 1 98.75 133 VAL B N 1
ATOM 2004 C CA . VAL B 1 133 ? 2.615 8.672 11.211 1 98.75 133 VAL B CA 1
ATOM 2005 C C . VAL B 1 133 ? 3.246 9.727 12.117 1 98.75 133 VAL B C 1
ATOM 2007 O O . VAL B 1 133 ? 3.115 9.656 13.344 1 98.75 133 VAL B O 1
ATOM 2010 N N . MET B 1 134 ? 3.977 10.633 11.492 1 98.12 134 MET B N 1
ATOM 2011 C CA . MET B 1 134 ? 4.422 11.875 12.117 1 98.12 134 MET B CA 1
ATOM 2012 C C . MET B 1 134 ? 3.621 13.07 11.594 1 98.12 134 MET B C 1
ATOM 2014 O O . MET B 1 134 ? 3.768 13.453 10.438 1 98.12 134 MET B O 1
ATOM 2018 N N . PRO B 1 135 ? 2.775 13.625 12.445 1 97.81 135 PRO B N 1
ATOM 2019 C CA . PRO B 1 135 ? 2.055 14.82 12.016 1 97.81 135 PRO B CA 1
ATOM 2020 C C . PRO B 1 135 ? 2.984 16 11.75 1 97.81 135 PRO B C 1
ATOM 2022 O O . PRO B 1 135 ? 4.137 16 12.188 1 97.81 135 PRO B O 1
ATOM 2025 N N . PRO B 1 136 ? 2.479 16.969 10.969 1 94.94 136 PRO B N 1
ATOM 2026 C CA . PRO B 1 136 ? 3.322 18.141 10.758 1 94.94 136 PRO B CA 1
ATOM 2027 C C . PRO B 1 136 ? 3.652 18.875 12.055 1 94.94 136 PRO B C 1
ATOM 2029 O O . PRO B 1 136 ? 2.848 18.875 12.984 1 94.94 136 PRO B O 1
ATOM 2032 N N . LYS B 1 137 ? 4.824 19.422 12.07 1 87.69 137 LYS B N 1
ATOM 2033 C CA . LYS B 1 137 ? 5.242 20.172 13.25 1 87.69 137 LYS B CA 1
ATOM 2034 C C . LYS B 1 137 ? 4.633 21.578 13.258 1 87.69 137 LYS B C 1
ATOM 2036 O O . LYS B 1 137 ? 4.328 22.125 12.195 1 87.69 137 LYS B O 1
ATOM 2041 N N . ALA B 1 138 ? 4.336 21.938 14.43 1 73 138 ALA B N 1
ATOM 2042 C CA . ALA B 1 138 ? 3.846 23.297 14.602 1 73 138 ALA B CA 1
ATOM 2043 C C . ALA B 1 138 ? 4.84 24.312 14.039 1 73 138 ALA B C 1
ATOM 2045 O O . ALA B 1 138 ? 6.055 24.156 14.203 1 73 138 ALA B O 1
ATOM 2046 N N . VAL B 1 139 ? 4.426 25.109 12.922 1 60.06 139 VAL B N 1
ATOM 2047 C CA . VAL B 1 139 ? 5.266 26.203 12.477 1 60.06 139 VAL B CA 1
ATOM 2048 C C . VAL B 1 139 ? 5.344 27.281 13.57 1 60.06 139 VAL B C 1
ATOM 2050 O O . VAL B 1 139 ? 4.379 27.484 14.305 1 60.06 139 VAL B O 1
#

Solvent-accessible surface area (backbone atoms only — not comparable to full-atom values): 13781 Å² total; per-residue (Å²): 107,57,33,30,67,90,70,59,53,79,66,45,68,48,64,42,73,49,67,41,41,66,65,40,48,54,52,47,23,69,57,25,60,38,68,30,43,44,53,75,31,67,68,47,3,45,72,37,98,74,55,38,40,31,51,54,68,60,59,59,51,27,31,45,52,14,28,32,22,50,55,53,36,1,50,70,40,41,73,41,30,38,40,40,37,48,68,46,86,44,44,66,65,41,36,36,38,22,36,40,31,34,68,45,77,40,72,95,75,44,33,37,32,26,41,34,37,30,27,37,80,84,68,46,65,26,33,35,40,39,37,34,30,28,42,28,73,83,128,107,60,33,31,67,91,69,60,53,79,67,44,68,48,66,42,73,50,66,40,41,68,65,42,46,54,52,46,25,69,58,24,60,38,68,29,43,44,54,74,30,67,68,46,3,44,71,37,98,74,55,39,40,31,50,55,67,62,59,60,50,26,31,44,52,14,27,33,24,49,56,54,38,1,51,68,41,40,71,42,31,37,39,41,38,49,68,46,87,45,44,66,66,42,36,36,37,23,36,38,30,32,68,46,76,42,71,96,74,43,35,37,32,26,40,34,36,31,26,36,82,83,68,46,65,26,31,36,42,39,37,35,31,29,41,29,72,82,128

InterPro domains:
  IPR002539 MaoC-like dehydratase domain [PF01575] (11-117)
  IPR029069 HotDog domain superfamily [SSF54637] (3-137)
  IPR050965 UPF0336/Enoyl-CoA hydratase-related [PTHR43437] (9-137)

Sequence (278 aa):
MSYTIGQINIGQQASFEKTITETDVQLFCGVSGDINPVHVSELAGKESVFGARVAHGILVSGLTSAVLGMQLPGPGTIYLGQELRFKAPVYIGDTIRAVVVVAEIITDKNIVKLTTQSINQDGVVVIEGIATVMPPKAVMSYTIGQINIGQQASFEKTITETDVQLFCGVSGDINPVHVSELAGKESVFGARVAHGILVSGLTSAVLGMQLPGPGTIYLGQELRFKAPVYIGDTIRAVVVVAEIITDKNIVKLTTQSINQDGVVVIEGIATVMPPKAV

Secondary structure (DSSP, 8-state):
----GGG--TT-EEEEEEE--HHHHHHHHHHH----HHHH-HHHHHHSTTSS-B--HHHHHHHHHHHHHHTSS-TT-EEEEEEEEE-S--BTT-EEEEEEEEEEEEGGGTEEEEEEEEE-TTS-EEEEEEEEEEPPPP-/----GGG--TT-EEEEEEE--HHHHHHHHHHH----HHHH-HHHHHHSTTSS-B--HHHHHHHHHHHHHHTSS-TT-EEEEEEEEE-S--BTT-EEEEEEEEEEEEGGGTEEEEEEEEE-TTS-EEEEEEEEEEPPP--

pLDDT: mean 97.37, std 4.3, range [60.06, 98.94]

Foldseek 3Di:
DAAFLVRDDAFDKDKDKDAAALVLQVVVCVVPVPPPCLANPQVCVCVDPNNGRFGDPVSLCVRQVCCVCPPVNHPPKAWDDKDKDFAATHHHGWMKMKMWGFHDRDPVVQKTKIWIFIATPVRDTGMITITIIRGHDDD/DAAFLVRDDAFDKDKDKDAAALVLQVVVCVVPVPPPCLANPQVCVCVDPNNGRFGDPVSLCVRQVCCVCPPVNHPPKAWDDKDKDFAATHHHGWMKMKMWGFHDRDPVVQKTKIWIFIATPVRDTGMITITIIRTHDDD

Radius of gyration: 17.93 Å; Cα contacts (8 Å, |Δi|>4): 759; chains: 2; bounding box: 44×54×40 Å

Organism: Shewanella halifaxensis (strain HAW-EB4) (NCBI:txid458817)